Protein AF-A0A815VAK5-F1 (afdb_monomer)

Structure (mmCIF, N/CA/C/O backbone):
data_AF-A0A815VAK5-F1
#
_entry.id   AF-A0A815VAK5-F1
#
loop_
_atom_site.group_PDB
_atom_site.id
_atom_site.type_symbol
_atom_site.label_atom_id
_atom_site.label_alt_id
_atom_site.label_comp_id
_atom_site.label_asym_id
_atom_site.label_entity_id
_atom_site.label_seq_id
_atom_site.pdbx_PDB_ins_code
_atom_site.Cartn_x
_atom_site.Cartn_y
_atom_site.Cartn_z
_atom_site.occupancy
_atom_site.B_iso_or_equiv
_atom_site.auth_seq_id
_atom_site.auth_comp_id
_atom_site.auth_asym_id
_atom_site.auth_atom_id
_atom_site.pdbx_PDB_model_num
ATOM 1 N N . ASN A 1 1 ? 9.629 26.925 -51.381 1.00 38.94 1 ASN A N 1
ATOM 2 C CA . ASN A 1 1 ? 10.774 26.141 -51.886 1.00 38.94 1 ASN A CA 1
ATOM 3 C C . ASN A 1 1 ? 11.832 25.868 -50.809 1.00 38.94 1 ASN A C 1
ATOM 5 O O . ASN A 1 1 ? 12.909 25.417 -51.168 1.00 38.94 1 ASN A O 1
ATOM 9 N N . ASP A 1 2 ? 11.533 25.979 -49.503 1.00 36.88 2 ASP A N 1
ATOM 10 C CA . ASP A 1 2 ? 12.603 26.090 -48.486 1.00 36.88 2 ASP A CA 1
ATOM 11 C C . ASP A 1 2 ? 12.516 25.090 -47.317 1.00 36.88 2 ASP A C 1
ATOM 13 O O . ASP A 1 2 ? 12.752 25.439 -46.169 1.00 36.88 2 ASP A O 1
ATOM 17 N N . LEU A 1 3 ? 12.223 23.814 -47.598 1.00 44.84 3 LEU A N 1
ATOM 18 C CA . LEU A 1 3 ? 12.395 22.713 -46.624 1.00 44.84 3 LEU A CA 1
ATOM 19 C C . LEU A 1 3 ? 13.458 21.682 -47.055 1.00 44.84 3 LEU A C 1
ATOM 21 O O . LEU A 1 3 ? 13.544 20.593 -46.494 1.00 44.84 3 LEU A O 1
ATOM 25 N N . LYS A 1 4 ? 14.294 22.000 -48.054 1.00 47.66 4 LYS A N 1
ATOM 26 C CA . LYS A 1 4 ? 15.263 21.056 -48.649 1.00 47.66 4 LYS A CA 1
ATOM 27 C C . LYS A 1 4 ? 16.687 21.093 -48.072 1.00 47.66 4 LYS A C 1
ATOM 29 O O . LYS A 1 4 ? 17.590 20.545 -48.696 1.00 47.66 4 LYS A O 1
ATOM 34 N N . SER A 1 5 ? 16.930 21.665 -46.894 1.00 42.25 5 SER A N 1
ATOM 35 C CA . SER A 1 5 ? 18.300 21.735 -46.351 1.00 42.25 5 SER A CA 1
ATOM 36 C C . SER A 1 5 ? 18.424 21.439 -44.856 1.00 42.25 5 SER A C 1
ATOM 38 O O . SER A 1 5 ? 19.213 22.062 -44.149 1.00 42.25 5 SER A O 1
ATOM 40 N N . ILE A 1 6 ? 17.731 20.411 -44.361 1.00 49.34 6 ILE A N 1
ATOM 41 C CA . ILE A 1 6 ? 18.149 19.775 -43.103 1.00 49.34 6 ILE A CA 1
ATOM 42 C C . ILE A 1 6 ? 19.295 18.818 -43.449 1.00 49.34 6 ILE A C 1
ATOM 44 O O . ILE A 1 6 ? 19.091 17.785 -44.088 1.00 49.34 6 ILE A O 1
ATOM 48 N N . LYS A 1 7 ? 20.523 19.214 -43.088 1.00 46.94 7 LYS A N 1
ATOM 49 C CA . LYS A 1 7 ? 21.754 18.423 -43.244 1.00 46.94 7 LYS A CA 1
ATOM 50 C C . LYS A 1 7 ? 21.512 16.988 -42.758 1.00 46.94 7 LYS A C 1
ATOM 52 O O . LYS A 1 7 ? 21.122 16.790 -41.610 1.00 46.94 7 LYS A O 1
ATOM 57 N N . GLN A 1 8 ? 21.747 16.005 -43.629 1.00 46.72 8 GLN A N 1
ATOM 58 C CA . GLN A 1 8 ? 21.630 14.585 -43.291 1.00 46.72 8 GLN A CA 1
ATOM 59 C C . GLN A 1 8 ? 22.573 14.270 -42.123 1.00 46.72 8 GLN A C 1
ATOM 61 O O . GLN A 1 8 ? 23.790 14.429 -42.230 1.00 46.72 8 GLN A O 1
ATOM 66 N N . SER A 1 9 ? 21.997 13.904 -40.979 1.00 49.75 9 SER A N 1
ATOM 67 C CA . SER A 1 9 ? 22.748 13.581 -39.772 1.00 49.75 9 SER A CA 1
ATOM 68 C C . SER A 1 9 ? 23.469 12.238 -39.932 1.00 49.75 9 SER A C 1
ATOM 70 O O . SER A 1 9 ? 23.011 11.335 -40.625 1.00 49.75 9 SER A O 1
ATOM 72 N N . LYS A 1 10 ? 24.629 12.114 -39.282 1.00 51.12 10 LYS A N 1
ATOM 73 C CA . LYS A 1 10 ? 25.588 10.996 -39.382 1.00 51.12 10 LYS A CA 1
ATOM 74 C C . LYS A 1 10 ? 25.114 9.691 -38.705 1.00 51.12 10 LYS A C 1
ATOM 76 O O . LYS A 1 10 ? 25.926 8.808 -38.451 1.00 51.12 10 LYS A O 1
ATOM 81 N N . TYR A 1 11 ? 23.828 9.592 -38.373 1.00 55.28 11 TYR A N 1
ATOM 82 C CA . TYR A 1 11 ? 23.230 8.517 -37.580 1.00 55.28 11 TYR A CA 1
ATOM 83 C C . TYR A 1 11 ? 22.229 7.721 -38.426 1.00 55.28 11 TYR A C 1
ATOM 85 O O . TYR A 1 11 ? 21.620 8.295 -39.334 1.00 55.28 11 TYR A O 1
ATOM 93 N N . PRO A 1 12 ? 22.041 6.413 -38.161 1.00 62.94 12 PRO A N 1
ATOM 94 C CA . PRO A 1 12 ? 21.039 5.624 -38.869 1.00 62.94 12 PRO A CA 1
ATOM 95 C C . PRO A 1 12 ? 19.664 6.282 -38.729 1.00 62.94 12 PRO A C 1
ATOM 97 O O . PRO A 1 12 ? 19.324 6.824 -37.676 1.00 62.94 12 PRO A O 1
ATOM 100 N N . LYS A 1 13 ? 18.883 6.252 -39.813 1.00 74.62 13 LYS A N 1
ATOM 101 C CA . LYS A 1 13 ? 17.545 6.845 -39.882 1.00 74.62 13 LYS A CA 1
ATOM 102 C C . LYS A 1 13 ? 16.667 6.229 -38.786 1.00 74.62 13 LYS A C 1
ATOM 104 O O . LYS A 1 13 ? 16.244 5.083 -38.904 1.00 74.62 13 LYS A O 1
ATOM 109 N N . MET A 1 14 ? 16.452 6.973 -37.703 1.00 76.00 14 MET A N 1
ATOM 110 C CA . MET A 1 14 ? 15.670 6.510 -36.562 1.00 76.00 14 MET A CA 1
ATOM 111 C C . MET A 1 14 ? 14.185 6.563 -36.917 1.00 76.00 14 MET A C 1
ATOM 113 O O . MET A 1 14 ? 13.681 7.594 -37.364 1.00 76.00 14 MET A O 1
ATOM 117 N N . ASN A 1 15 ? 13.491 5.443 -36.733 1.00 82.38 15 ASN A N 1
ATOM 118 C CA . ASN A 1 15 ? 12.049 5.372 -36.925 1.00 82.38 15 ASN A CA 1
ATOM 119 C C . ASN A 1 15 ? 11.372 5.742 -35.605 1.00 82.38 15 ASN A C 1
ATOM 121 O O . ASN A 1 15 ? 11.461 5.001 -34.627 1.00 82.38 15 ASN A O 1
ATOM 125 N N . PHE A 1 16 ? 10.713 6.894 -35.574 1.00 86.06 16 PHE A N 1
ATOM 126 C CA . PHE A 1 16 ? 10.002 7.379 -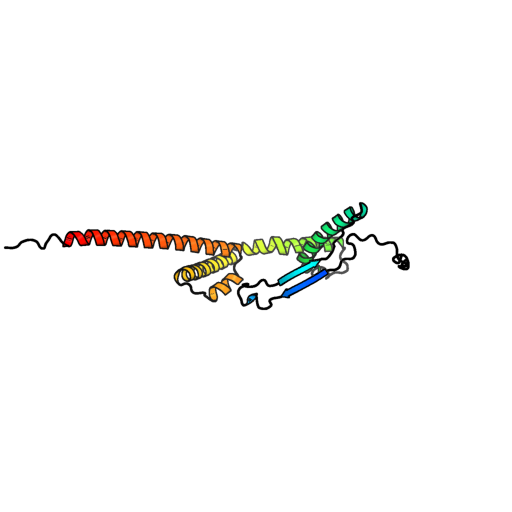34.398 1.00 86.06 16 PHE A CA 1
ATOM 127 C C . PHE A 1 16 ? 8.598 6.774 -34.332 1.00 86.06 16 PHE A C 1
ATOM 129 O O . PHE A 1 16 ? 7.852 6.878 -35.303 1.00 86.06 16 PHE A O 1
ATOM 136 N N . ILE A 1 17 ? 8.241 6.184 -33.185 1.00 89.69 17 ILE A N 1
ATOM 137 C CA . ILE A 1 17 ? 6.859 5.754 -32.904 1.00 89.69 17 ILE A CA 1
ATOM 138 C C . ILE A 1 17 ? 5.969 6.977 -32.666 1.00 89.69 17 ILE A C 1
ATOM 140 O O . ILE A 1 17 ? 4.870 7.064 -33.202 1.00 89.69 17 ILE A O 1
ATOM 144 N N . ILE A 1 18 ? 6.476 7.932 -31.886 1.00 89.56 18 ILE A N 1
ATOM 145 C CA . ILE A 1 18 ? 5.842 9.220 -31.609 1.00 89.56 18 ILE A CA 1
ATOM 146 C C . ILE A 1 18 ? 6.648 10.276 -32.355 1.00 89.56 18 ILE A C 1
ATOM 148 O O . ILE A 1 18 ? 7.852 10.407 -32.126 1.00 89.56 18 ILE A O 1
ATOM 152 N N . GLN A 1 19 ? 6.007 11.008 -33.261 1.00 87.69 19 GLN A N 1
ATOM 153 C CA . GLN A 1 19 ? 6.676 12.108 -33.951 1.00 87.69 19 GLN A CA 1
ATOM 154 C C . GLN A 1 19 ? 6.972 13.263 -32.980 1.00 87.69 19 GLN A C 1
ATOM 156 O O . GLN A 1 19 ? 6.304 13.373 -31.950 1.00 87.69 19 GLN A O 1
ATOM 161 N N . PRO A 1 20 ? 7.964 14.125 -33.275 1.00 87.75 20 PRO A N 1
ATOM 162 C CA . PRO A 1 20 ? 8.208 15.316 -32.471 1.00 87.75 20 PRO A CA 1
ATOM 163 C C . PRO A 1 20 ? 6.912 16.106 -32.283 1.00 87.75 20 PRO A C 1
ATOM 165 O O . PRO A 1 20 ? 6.246 16.432 -33.263 1.00 87.75 20 PRO A O 1
ATOM 168 N N . LEU A 1 21 ? 6.564 16.379 -31.028 1.00 90.12 21 LEU A N 1
ATOM 169 C CA . LEU A 1 21 ? 5.332 17.060 -30.655 1.00 90.12 21 LEU A CA 1
ATOM 170 C C . LEU A 1 21 ? 5.634 18.220 -29.715 1.00 90.12 21 LEU A C 1
ATOM 172 O O . LEU A 1 21 ? 6.607 18.183 -28.955 1.00 90.12 21 LEU A O 1
ATOM 176 N N . ASN A 1 22 ? 4.763 19.220 -29.753 1.00 92.19 22 ASN A N 1
ATOM 177 C CA . ASN A 1 22 ? 4.756 20.322 -28.806 1.00 92.19 22 ASN A CA 1
ATOM 178 C C . ASN A 1 22 ? 3.692 20.055 -27.741 1.00 92.19 22 ASN A C 1
ATOM 180 O O . ASN A 1 22 ? 2.586 19.595 -28.035 1.00 92.19 22 ASN A O 1
ATOM 184 N N . CYS A 1 23 ? 4.044 20.335 -26.491 1.00 94.31 23 CYS A N 1
ATOM 185 C CA . CYS A 1 23 ? 3.181 20.103 -25.345 1.00 94.31 23 CYS A CA 1
ATOM 186 C C . CYS A 1 23 ? 3.377 21.214 -24.316 1.00 94.31 23 CYS A C 1
ATOM 188 O O . CYS A 1 23 ? 4.511 21.552 -23.966 1.00 94.31 23 CYS A O 1
ATOM 190 N N . GLN A 1 24 ? 2.276 21.724 -23.772 1.00 95.19 24 GLN A N 1
ATOM 191 C CA . GLN A 1 24 ? 2.263 22.614 -22.619 1.00 95.19 24 GLN A CA 1
ATOM 192 C C . GLN A 1 24 ? 1.620 21.896 -21.431 1.00 95.19 24 GLN A C 1
ATOM 194 O O . GLN A 1 24 ? 0.478 21.468 -21.499 1.00 95.19 24 GLN A O 1
ATOM 199 N N . ALA A 1 25 ? 2.335 21.784 -20.313 1.00 95.56 25 ALA A N 1
ATOM 200 C CA . ALA A 1 25 ? 1.804 21.178 -19.094 1.00 95.56 25 ALA A CA 1
ATOM 201 C C . ALA A 1 25 ? 1.690 22.221 -17.975 1.00 95.56 25 ALA A C 1
ATOM 203 O O . ALA A 1 25 ? 2.656 22.912 -17.649 1.00 95.56 25 ALA A O 1
ATOM 204 N N . LYS A 1 26 ? 0.509 22.322 -17.363 1.00 96.19 26 LYS A N 1
ATOM 205 C CA . LYS A 1 26 ? 0.230 23.108 -16.157 1.00 96.19 26 LYS A CA 1
ATOM 206 C C . LYS A 1 26 ? 0.008 22.143 -15.004 1.00 96.19 26 LYS A C 1
ATOM 208 O O . LYS A 1 26 ? -0.891 21.311 -15.051 1.00 96.19 26 LYS A O 1
ATOM 213 N N . LEU A 1 27 ? 0.818 22.263 -13.962 1.00 94.81 27 LEU A N 1
ATOM 214 C CA . LEU A 1 27 ? 0.805 21.358 -12.820 1.00 94.81 27 LEU A CA 1
ATOM 215 C C . LEU A 1 27 ? 0.569 22.159 -11.536 1.00 94.81 27 LEU A C 1
ATOM 217 O O . LEU A 1 27 ? 1.325 23.075 -11.216 1.00 94.81 27 LEU A O 1
ATOM 221 N N . LYS A 1 28 ? -0.494 21.812 -10.806 1.00 93.06 28 LYS A N 1
ATOM 222 C CA . LYS A 1 28 ? -0.827 22.334 -9.476 1.00 93.06 28 LYS A CA 1
ATOM 223 C C . LYS A 1 28 ? -0.603 21.216 -8.460 1.00 93.06 28 LYS A C 1
ATOM 225 O O . LYS A 1 28 ? -1.267 20.185 -8.520 1.00 93.06 28 LYS A O 1
ATOM 230 N N . ILE A 1 29 ? 0.320 21.430 -7.524 1.00 93.25 29 ILE A N 1
ATOM 231 C CA . ILE A 1 29 ? 0.523 20.551 -6.364 1.00 93.25 29 ILE A CA 1
ATOM 232 C C . ILE A 1 29 ? -0.008 21.266 -5.127 1.00 93.25 29 ILE A C 1
ATOM 234 O O . ILE A 1 29 ? 0.499 22.327 -4.758 1.00 93.25 29 ILE A O 1
ATOM 238 N N . ALA A 1 30 ? -0.995 20.668 -4.468 1.00 89.88 30 ALA A N 1
ATOM 239 C CA . ALA A 1 30 ? -1.508 21.130 -3.186 1.00 89.88 30 ALA A CA 1
ATOM 240 C C . ALA A 1 30 ? -0.763 20.411 -2.051 1.00 89.88 30 ALA A C 1
ATOM 242 O O . ALA A 1 30 ? -1.044 19.258 -1.729 1.00 89.88 30 ALA A O 1
ATOM 243 N N . LYS A 1 31 ? 0.209 21.093 -1.432 1.00 84.31 31 LYS A N 1
ATOM 244 C CA . LYS A 1 31 ? 0.994 20.528 -0.315 1.00 84.31 31 LYS A CA 1
ATOM 245 C C . LYS A 1 31 ? 0.187 20.403 0.984 1.00 84.31 31 LYS A C 1
ATOM 247 O O . LYS A 1 31 ? 0.497 19.552 1.805 1.00 84.31 31 LYS A O 1
ATOM 252 N N . THR A 1 32 ? -0.856 21.214 1.145 1.00 81.81 32 THR A N 1
ATOM 253 C CA . THR A 1 32 ? -1.737 21.262 2.326 1.00 81.81 32 THR A CA 1
ATOM 254 C C . THR A 1 32 ? -2.933 20.313 2.237 1.00 81.81 32 THR A C 1
ATOM 256 O O . THR A 1 32 ? -3.749 20.273 3.152 1.00 81.81 32 THR A O 1
ATOM 259 N N . ALA A 1 33 ? -3.059 19.528 1.160 1.00 74.81 33 ALA A N 1
ATOM 260 C CA . ALA A 1 33 ? -4.221 18.666 0.939 1.00 74.81 33 ALA A CA 1
ATOM 261 C C . ALA A 1 33 ? -4.447 17.652 2.077 1.00 74.81 33 ALA A C 1
ATOM 263 O O . ALA A 1 33 ? -5.588 17.341 2.397 1.00 74.81 33 ALA A O 1
ATOM 264 N N . GLN A 1 34 ? -3.377 17.180 2.729 1.00 68.69 34 GLN A N 1
ATOM 265 C CA . GLN A 1 34 ? -3.473 16.271 3.879 1.00 68.69 34 GLN A CA 1
ATOM 266 C C . GLN A 1 34 ? -4.031 16.940 5.144 1.00 68.69 34 GLN A C 1
ATOM 268 O O . GLN A 1 34 ? -4.641 16.264 5.963 1.00 68.69 34 GLN A O 1
ATOM 273 N N . GLU A 1 35 ? -3.824 18.246 5.313 1.00 74.81 35 GLU A N 1
ATOM 274 C CA . GLU A 1 35 ? -4.309 19.010 6.472 1.00 74.81 35 GLU A CA 1
ATOM 275 C C . GLU A 1 35 ? -5.765 19.463 6.295 1.00 74.81 35 GLU A C 1
ATOM 277 O O . GLU A 1 35 ? -6.449 19.755 7.270 1.00 74.81 35 GLU A O 1
ATOM 282 N N . GLN A 1 36 ? -6.242 19.513 5.049 1.00 76.56 36 GLN A N 1
ATOM 283 C CA . GLN A 1 36 ? -7.590 19.943 4.671 1.00 76.56 36 GLN A CA 1
ATOM 284 C C . GLN A 1 36 ? -8.498 18.765 4.283 1.00 76.56 36 GLN A C 1
ATOM 286 O O . GLN A 1 36 ? -9.398 18.929 3.454 1.00 76.56 36 GLN A O 1
ATOM 291 N N . ASP A 1 37 ? -8.228 17.570 4.819 1.00 75.25 37 ASP A N 1
ATOM 292 C CA . ASP A 1 37 ? -8.991 16.337 4.567 1.00 75.25 37 ASP A CA 1
ATOM 293 C C . ASP A 1 37 ? -9.240 16.054 3.070 1.00 75.25 37 ASP A C 1
ATOM 295 O O . ASP A 1 37 ? -10.296 15.566 2.672 1.00 75.25 37 ASP A O 1
ATOM 299 N N . PHE A 1 38 ? -8.259 16.370 2.218 1.00 79.69 38 PHE A N 1
ATOM 300 C CA . PHE A 1 38 ? -8.315 16.188 0.763 1.00 79.69 38 PHE A CA 1
ATOM 301 C C . PHE A 1 38 ? -9.475 16.916 0.064 1.00 79.69 38 PHE A C 1
ATOM 303 O O . PHE A 1 38 ? -9.943 16.472 -0.985 1.00 79.69 38 PHE A O 1
ATOM 310 N N . THR A 1 39 ? -9.910 18.063 0.599 1.00 83.38 39 THR A N 1
ATOM 311 C CA . THR A 1 39 ? -10.915 18.921 -0.062 1.00 83.38 39 THR A CA 1
ATOM 312 C C . THR A 1 39 ? -10.464 19.344 -1.470 1.00 83.38 39 THR A C 1
ATOM 314 O O . THR A 1 39 ? -11.276 19.425 -2.390 1.00 83.38 39 THR A O 1
ATOM 317 N N . GLU A 1 40 ? -9.157 19.559 -1.662 1.00 83.38 40 GLU A N 1
ATOM 318 C CA . GLU A 1 40 ? -8.531 19.732 -2.976 1.00 83.38 40 GLU A CA 1
ATOM 319 C C . GLU A 1 40 ? -7.674 18.510 -3.345 1.00 83.38 40 GLU A C 1
ATOM 321 O O . GLU A 1 40 ? -7.019 17.903 -2.493 1.00 83.38 40 GLU A O 1
ATOM 326 N N . ALA A 1 41 ? -7.624 18.171 -4.638 1.00 86.12 41 ALA A N 1
ATOM 327 C CA . ALA A 1 41 ? -6.749 17.114 -5.137 1.00 86.12 41 ALA A CA 1
ATOM 328 C C . ALA A 1 41 ? -5.262 17.462 -4.930 1.00 86.12 41 ALA A C 1
ATOM 330 O O . ALA A 1 41 ? -4.817 18.576 -5.208 1.00 86.12 41 ALA A O 1
ATOM 331 N N . VAL A 1 42 ? -4.481 16.469 -4.489 1.00 88.81 42 VAL A N 1
ATOM 332 C CA . VAL A 1 42 ? -3.038 16.597 -4.199 1.00 88.81 42 VAL A CA 1
ATOM 333 C C . VAL A 1 42 ? -2.246 17.059 -5.422 1.00 88.81 42 VAL A C 1
ATOM 335 O O . VAL A 1 42 ? -1.329 17.874 -5.310 1.00 88.81 42 VAL A O 1
ATOM 338 N N . LEU A 1 43 ? -2.602 16.535 -6.592 1.00 92.56 43 LEU A N 1
ATOM 339 C CA . LEU A 1 43 ? -1.946 16.819 -7.856 1.00 92.56 43 LEU A CA 1
ATOM 340 C C . LEU A 1 43 ? -3.014 16.977 -8.934 1.00 92.56 43 LEU A C 1
ATOM 342 O O . LEU A 1 43 ? -3.805 16.068 -9.173 1.00 92.56 43 LEU A O 1
ATOM 346 N N . ILE A 1 44 ? -3.028 18.143 -9.571 1.00 92.62 44 ILE A N 1
ATOM 347 C CA . ILE A 1 44 ? -3.875 18.445 -10.722 1.00 92.62 44 ILE A CA 1
ATOM 348 C C . ILE A 1 44 ? -2.945 18.829 -11.861 1.00 92.62 44 ILE A C 1
ATOM 350 O O . ILE A 1 44 ? -2.158 19.769 -11.742 1.00 92.62 44 ILE A O 1
ATOM 354 N N . THR A 1 45 ? -3.025 18.099 -12.964 1.00 94.56 45 THR A N 1
ATOM 355 C CA . THR A 1 45 ? -2.202 18.335 -14.151 1.00 94.56 45 THR A CA 1
ATOM 356 C C . THR A 1 45 ? -3.090 18.505 -15.365 1.00 94.56 45 THR A C 1
ATOM 358 O O . THR A 1 45 ? -3.838 17.593 -15.705 1.00 94.56 45 THR A O 1
ATOM 361 N N . ASN A 1 46 ? -2.955 19.645 -16.033 1.00 95.25 46 ASN A N 1
ATOM 362 C CA . ASN A 1 46 ? -3.558 19.909 -17.330 1.00 95.25 46 ASN A CA 1
ATOM 363 C C . ASN A 1 46 ? -2.441 19.865 -18.362 1.00 95.25 46 ASN A C 1
ATOM 365 O O . ASN A 1 46 ? -1.455 20.588 -18.229 1.00 95.25 46 ASN A O 1
ATOM 369 N N . ILE A 1 47 ? -2.570 18.986 -19.344 1.00 95.06 47 ILE A N 1
ATOM 370 C CA . ILE A 1 47 ? -1.557 18.782 -20.370 1.00 95.06 47 ILE A CA 1
ATOM 371 C C . ILE A 1 47 ? -2.226 19.059 -21.712 1.00 95.06 47 ILE A C 1
ATOM 373 O O . ILE A 1 47 ? -3.116 18.319 -22.122 1.00 95.06 47 ILE A O 1
ATOM 377 N N . ASP A 1 48 ? -1.800 20.141 -22.351 1.00 95.19 48 ASP A N 1
ATOM 378 C CA . ASP A 1 48 ? -2.303 20.630 -23.625 1.00 95.19 48 ASP A CA 1
ATOM 379 C C . ASP A 1 48 ? -1.307 20.205 -24.716 1.00 95.19 48 ASP A C 1
ATOM 381 O O . ASP A 1 48 ? -0.167 20.680 -24.766 1.00 95.19 48 ASP A O 1
ATOM 385 N N . PHE A 1 49 ? -1.723 19.270 -25.566 1.00 91.81 49 PHE A N 1
ATOM 386 C CA . PHE A 1 49 ? -0.962 18.827 -26.733 1.00 91.81 49 PHE A CA 1
ATOM 387 C C . PHE A 1 49 ? -1.456 19.564 -27.981 1.00 91.81 49 PHE A C 1
ATOM 389 O O . PHE A 1 49 ? -2.655 19.802 -28.104 1.00 91.81 49 PHE A O 1
ATOM 396 N N . GLU A 1 50 ? -0.547 19.909 -28.896 1.00 88.56 50 GLU A N 1
ATOM 397 C CA . GLU A 1 50 ? -0.926 20.408 -30.228 1.00 88.56 50 GLU A CA 1
ATOM 398 C C . GLU A 1 50 ? -1.391 19.233 -31.106 1.00 88.56 50 GLU A C 1
ATOM 400 O O . GLU A 1 50 ? -2.533 18.793 -31.002 1.00 88.56 50 GLU A O 1
ATOM 405 N N . ASP A 1 51 ? -0.484 18.664 -31.904 1.00 89.81 51 ASP A N 1
ATOM 406 C CA . ASP A 1 51 ? -0.753 17.490 -32.728 1.00 89.81 51 ASP A CA 1
ATOM 407 C C . ASP A 1 51 ? 0.049 16.279 -32.235 1.00 89.81 51 ASP A C 1
ATOM 409 O O . ASP A 1 51 ? 1.263 16.353 -32.019 1.00 89.81 51 ASP A O 1
ATOM 413 N N . ILE A 1 52 ? -0.623 15.132 -32.109 1.00 90.75 52 ILE A N 1
ATOM 414 C CA . ILE A 1 52 ? 0.001 13.855 -31.748 1.00 90.75 52 ILE A CA 1
ATOM 415 C C . ILE A 1 52 ? -0.099 12.906 -32.940 1.00 90.75 52 ILE A C 1
ATOM 417 O O . ILE A 1 52 ? -1.180 12.421 -33.275 1.00 90.75 52 ILE A O 1
ATOM 421 N N . TYR A 1 53 ? 1.045 12.588 -33.544 1.00 90.38 53 TYR A N 1
ATOM 422 C CA . TYR A 1 53 ? 1.135 11.606 -34.622 1.00 90.38 53 TYR A CA 1
ATOM 423 C C . TYR A 1 53 ? 1.849 10.342 -34.145 1.00 90.38 53 TYR A C 1
ATOM 425 O O . TYR A 1 53 ? 3.002 10.387 -33.703 1.00 90.38 53 TYR A O 1
ATOM 433 N N . LEU A 1 54 ? 1.164 9.205 -34.286 1.00 90.38 54 LEU A N 1
ATOM 434 C CA . LEU A 1 54 ? 1.704 7.878 -34.010 1.00 90.38 54 LEU A CA 1
ATOM 435 C C . LEU A 1 54 ? 1.968 7.144 -35.321 1.00 90.38 54 LEU A C 1
ATOM 437 O O . LEU A 1 54 ? 1.072 7.001 -36.151 1.00 90.38 54 LEU A O 1
ATOM 441 N N . ASN A 1 55 ? 3.192 6.657 -35.499 1.00 89.56 55 ASN A N 1
ATOM 442 C CA . ASN A 1 55 ? 3.561 5.833 -36.640 1.00 89.56 55 ASN A CA 1
ATOM 443 C C . ASN A 1 55 ? 4.215 4.542 -36.153 1.00 89.56 55 ASN A C 1
ATOM 445 O O . ASN A 1 55 ? 5.376 4.532 -35.753 1.00 89.56 55 ASN A O 1
ATOM 449 N N . ILE A 1 56 ? 3.448 3.455 -36.174 1.00 90.06 56 ILE A N 1
ATOM 450 C CA . ILE A 1 56 ? 3.897 2.149 -35.697 1.00 90.06 56 ILE A CA 1
ATOM 451 C C . ILE A 1 56 ? 4.133 1.249 -36.905 1.00 90.06 56 ILE A C 1
ATOM 453 O O . ILE A 1 56 ? 3.204 0.884 -37.623 1.00 90.06 56 ILE A O 1
ATOM 457 N N . ASN A 1 57 ? 5.389 0.862 -37.113 1.00 90.94 57 ASN A N 1
ATOM 458 C CA . ASN A 1 57 ? 5.749 -0.166 -38.083 1.00 90.94 57 ASN A CA 1
ATOM 459 C C . ASN A 1 57 ? 5.525 -1.574 -37.496 1.00 90.94 57 ASN A C 1
ATOM 461 O O . ASN A 1 57 ? 5.543 -1.767 -36.283 1.00 90.94 57 ASN A O 1
ATOM 465 N N . ARG A 1 58 ? 5.398 -2.595 -38.350 1.00 90.06 58 ARG A N 1
ATOM 466 C CA . ARG A 1 58 ? 5.170 -3.993 -37.949 1.00 90.06 58 ARG A CA 1
ATOM 467 C C . ARG A 1 58 ? 6.207 -4.518 -36.950 1.00 90.06 58 ARG A C 1
ATOM 469 O O . ARG A 1 58 ? 5.834 -5.209 -36.012 1.00 90.06 58 ARG A O 1
ATOM 476 N N . ASN A 1 59 ? 7.485 -4.181 -37.129 1.00 87.62 59 ASN A N 1
ATOM 477 C CA . ASN A 1 59 ? 8.537 -4.609 -36.198 1.00 87.62 59 ASN A CA 1
ATOM 478 C C . ASN A 1 59 ? 8.422 -3.874 -34.851 1.00 87.62 59 ASN A C 1
ATOM 480 O O . ASN A 1 59 ? 8.488 -4.503 -33.805 1.00 87.62 59 ASN A O 1
ATOM 484 N N . GLN A 1 60 ? 8.127 -2.570 -34.886 1.00 90.12 60 GLN A N 1
ATOM 485 C CA . GLN A 1 60 ? 7.931 -1.753 -33.682 1.00 90.12 60 GLN A CA 1
ATOM 486 C C . GLN A 1 60 ? 6.693 -2.168 -32.885 1.00 90.12 60 GLN A C 1
ATOM 488 O O . GLN A 1 60 ? 6.638 -1.940 -31.684 1.00 90.12 60 GLN A O 1
ATOM 493 N N . TYR A 1 61 ? 5.693 -2.770 -33.532 1.00 92.81 61 TYR A N 1
ATOM 494 C CA . TYR A 1 61 ? 4.547 -3.337 -32.830 1.00 92.81 61 TYR A CA 1
ATOM 495 C C . TYR A 1 61 ? 4.961 -4.488 -31.904 1.00 92.81 61 TYR A C 1
ATOM 497 O O . TYR A 1 61 ? 4.478 -4.553 -30.779 1.00 92.81 61 TYR A O 1
ATOM 505 N N . SER A 1 62 ? 5.882 -5.355 -32.344 1.00 93.06 62 SER A N 1
ATOM 506 C CA . SER A 1 62 ? 6.450 -6.397 -31.477 1.00 93.06 62 SER A CA 1
ATOM 507 C C . SER A 1 62 ? 7.219 -5.770 -30.317 1.00 93.06 62 SER A C 1
ATOM 509 O O . SER A 1 62 ? 6.977 -6.121 -29.169 1.00 93.06 62 SER A O 1
ATOM 511 N N . ASP A 1 63 ? 8.062 -4.777 -30.609 1.00 91.56 63 ASP A N 1
ATOM 512 C CA . ASP A 1 63 ? 8.838 -4.078 -29.581 1.00 91.56 63 ASP A CA 1
ATOM 513 C C . ASP A 1 63 ? 7.926 -3.381 -28.550 1.00 91.56 63 ASP A C 1
ATOM 515 O O . ASP A 1 63 ? 8.242 -3.327 -27.364 1.00 91.56 63 ASP A O 1
ATOM 519 N N . LEU A 1 64 ? 6.768 -2.857 -28.972 1.00 92.00 64 LEU A N 1
ATOM 520 C CA . LEU A 1 64 ? 5.777 -2.274 -28.063 1.00 92.00 64 LEU A CA 1
ATOM 521 C C . LEU A 1 64 ? 5.181 -3.314 -27.111 1.00 92.00 64 LEU A C 1
ATOM 523 O O . LEU A 1 64 ? 4.946 -2.987 -25.950 1.00 92.00 64 LEU A O 1
ATOM 527 N N . LEU A 1 65 ? 4.953 -4.549 -27.567 1.00 93.69 65 LEU A N 1
ATOM 528 C CA . LEU A 1 65 ? 4.512 -5.634 -26.686 1.00 93.69 65 LEU A CA 1
ATOM 529 C C . LEU A 1 65 ? 5.589 -5.968 -25.647 1.00 93.69 65 LEU A C 1
ATOM 531 O O . LEU A 1 65 ? 5.265 -6.094 -24.467 1.00 93.69 65 LEU A O 1
ATOM 535 N N . ASP A 1 66 ? 6.860 -6.003 -26.051 1.00 94.94 66 ASP A N 1
ATOM 536 C CA . ASP A 1 66 ? 7.978 -6.225 -25.128 1.00 94.94 66 ASP A CA 1
ATOM 537 C C . ASP A 1 66 ? 8.096 -5.088 -24.098 1.00 94.94 66 ASP A C 1
ATOM 539 O O . ASP A 1 66 ? 8.375 -5.324 -22.923 1.00 94.94 66 ASP A O 1
ATOM 543 N N . VAL A 1 67 ? 7.842 -3.839 -24.506 1.00 94.88 67 VAL A N 1
ATOM 544 C CA . VAL A 1 67 ? 7.800 -2.687 -23.589 1.00 94.88 67 VAL A CA 1
ATOM 545 C C . VAL A 1 67 ? 6.651 -2.813 -22.585 1.00 94.88 67 VAL A C 1
ATOM 547 O O . VAL A 1 67 ? 6.832 -2.466 -21.416 1.00 94.88 67 VAL A O 1
ATOM 550 N N . LEU A 1 68 ? 5.489 -3.324 -23.001 1.00 95.44 68 LEU A N 1
ATOM 551 C CA . LEU A 1 68 ? 4.365 -3.573 -22.095 1.00 95.44 68 LEU A CA 1
ATOM 552 C C . LEU A 1 68 ? 4.698 -4.671 -21.075 1.00 95.44 68 LEU A C 1
ATOM 554 O O . LEU A 1 68 ? 4.477 -4.477 -19.880 1.00 95.44 68 LEU A O 1
ATOM 558 N N . GLU A 1 69 ? 5.312 -5.775 -21.507 1.00 96.00 69 GLU A N 1
ATOM 559 C CA . GLU A 1 69 ? 5.795 -6.813 -20.586 1.00 96.00 69 GLU A CA 1
ATOM 560 C C . GLU A 1 69 ? 6.873 -6.261 -19.641 1.00 96.00 69 GLU A C 1
ATOM 562 O O . GLU A 1 69 ? 6.877 -6.525 -18.434 1.00 96.00 69 GLU A O 1
ATOM 567 N N . PHE A 1 70 ? 7.770 -5.425 -20.163 1.00 96.88 70 PHE A N 1
ATOM 568 C CA . PHE A 1 70 ? 8.792 -4.768 -19.363 1.00 96.88 70 PHE A CA 1
ATOM 569 C C . PHE A 1 70 ? 8.192 -3.828 -18.312 1.00 96.88 70 PHE A C 1
ATOM 571 O O . PHE A 1 70 ? 8.711 -3.759 -17.197 1.00 96.88 70 PHE A O 1
ATOM 578 N N . GLN A 1 71 ? 7.096 -3.132 -18.616 1.00 96.62 71 GLN A N 1
ATOM 579 C CA . GLN A 1 71 ? 6.382 -2.313 -17.639 1.00 96.62 71 GLN A CA 1
ATOM 580 C C . GLN A 1 71 ? 5.833 -3.167 -16.490 1.00 96.62 71 GLN A C 1
ATOM 582 O O . GLN A 1 71 ? 6.006 -2.803 -15.323 1.00 96.62 71 GLN A O 1
ATOM 587 N N . ASP A 1 72 ? 5.235 -4.319 -16.788 1.00 95.12 72 ASP A N 1
ATOM 588 C CA . ASP A 1 72 ? 4.782 -5.255 -15.756 1.00 95.12 72 ASP A CA 1
ATOM 589 C C . ASP A 1 72 ? 5.953 -5.781 -14.924 1.00 95.12 72 ASP A C 1
ATOM 591 O O . ASP A 1 72 ? 5.895 -5.798 -13.689 1.00 95.12 72 ASP A O 1
ATOM 595 N N . TYR A 1 73 ? 7.070 -6.108 -15.575 1.00 93.00 73 TYR A N 1
ATOM 596 C CA . TYR A 1 73 ? 8.304 -6.466 -14.888 1.00 93.00 73 TYR A CA 1
ATOM 597 C C . TYR A 1 73 ? 8.817 -5.339 -13.982 1.00 93.00 73 TYR A C 1
ATOM 599 O O . TYR A 1 73 ? 9.208 -5.610 -12.847 1.00 93.00 73 TYR A O 1
ATOM 607 N N . LEU A 1 74 ? 8.800 -4.078 -14.423 1.00 94.19 74 LEU A N 1
ATOM 608 C CA . LEU A 1 74 ? 9.207 -2.933 -13.605 1.00 94.19 74 LEU A CA 1
ATOM 609 C C . LEU A 1 74 ? 8.282 -2.732 -12.406 1.00 94.19 74 LEU A C 1
ATOM 611 O O . LEU A 1 74 ? 8.771 -2.484 -11.303 1.00 94.19 74 LEU A O 1
ATOM 615 N N . ASN A 1 75 ? 6.973 -2.893 -12.595 1.00 92.62 75 ASN A N 1
ATOM 616 C CA . ASN A 1 75 ? 5.992 -2.819 -11.518 1.00 92.62 75 ASN A CA 1
ATOM 617 C C . ASN A 1 75 ? 6.240 -3.904 -10.465 1.00 92.62 75 ASN A C 1
ATOM 619 O O . ASN A 1 75 ? 6.235 -3.620 -9.265 1.00 92.62 75 ASN A O 1
ATOM 623 N N . MET A 1 76 ? 6.512 -5.138 -10.895 1.00 89.56 76 MET A N 1
ATOM 624 C CA . MET A 1 76 ? 6.869 -6.228 -9.984 1.00 89.56 76 MET A CA 1
ATOM 625 C C . MET A 1 76 ? 8.218 -5.970 -9.316 1.00 89.56 76 MET A C 1
ATOM 627 O O . MET A 1 76 ? 8.337 -6.050 -8.095 1.00 89.56 76 MET A O 1
ATOM 631 N N . LYS A 1 77 ? 9.236 -5.582 -10.087 1.00 89.81 77 LYS A N 1
ATOM 632 C CA . LYS A 1 77 ? 10.564 -5.259 -9.566 1.00 89.81 77 LYS A CA 1
ATOM 633 C C . LYS A 1 77 ? 10.481 -4.167 -8.509 1.00 89.81 77 LYS A C 1
ATOM 635 O O . LYS A 1 77 ? 11.100 -4.321 -7.467 1.00 89.81 77 LYS A O 1
ATOM 640 N N . SER A 1 78 ? 9.704 -3.108 -8.733 1.00 91.31 78 SER A N 1
ATOM 641 C CA . SER A 1 78 ? 9.548 -2.018 -7.769 1.00 91.31 78 SER A CA 1
ATOM 642 C C . SER A 1 78 ? 8.996 -2.494 -6.423 1.00 91.31 78 SER A C 1
ATOM 644 O O . SER A 1 78 ? 9.406 -1.954 -5.400 1.00 91.31 78 SER A O 1
ATOM 646 N N . LYS A 1 79 ? 8.106 -3.493 -6.409 1.00 89.25 79 LYS A N 1
ATOM 647 C CA . LYS A 1 79 ? 7.581 -4.095 -5.171 1.00 89.25 79 LYS A CA 1
ATOM 648 C C . LYS A 1 79 ? 8.644 -4.942 -4.469 1.00 89.25 79 LYS A C 1
ATOM 650 O O . LYS A 1 79 ? 8.925 -4.753 -3.290 1.00 89.25 79 LYS A O 1
ATOM 655 N N . TYR A 1 80 ? 9.309 -5.816 -5.223 1.00 89.81 80 TYR A N 1
ATOM 656 C CA . TYR A 1 80 ? 10.190 -6.834 -4.650 1.00 89.81 80 TYR A CA 1
ATOM 657 C C . TYR A 1 80 ? 11.658 -6.405 -4.487 1.00 89.81 80 TYR A C 1
ATOM 659 O O . TYR A 1 80 ? 12.438 -7.148 -3.891 1.00 89.81 80 TYR A O 1
ATOM 667 N N . ILE A 1 81 ? 12.071 -5.227 -4.977 1.00 87.38 81 ILE A N 1
ATOM 668 C CA . ILE A 1 81 ? 13.484 -4.791 -4.985 1.00 87.38 81 ILE A CA 1
ATOM 669 C C . ILE A 1 81 ? 14.114 -4.768 -3.589 1.00 87.38 81 ILE A C 1
ATOM 671 O O . ILE A 1 81 ? 15.304 -5.048 -3.451 1.00 87.38 81 ILE A O 1
ATOM 675 N N . GLN A 1 82 ? 13.312 -4.521 -2.550 1.00 86.31 82 GLN A N 1
ATOM 676 C CA . GLN A 1 82 ? 13.747 -4.540 -1.152 1.00 86.31 82 GLN A CA 1
ATOM 677 C C . GLN A 1 82 ? 14.350 -5.886 -0.720 1.00 86.31 82 GLN A C 1
ATOM 679 O O . GLN A 1 82 ? 15.233 -5.920 0.130 1.00 86.31 82 GLN A O 1
ATOM 684 N N . TYR A 1 83 ? 13.929 -6.998 -1.331 1.00 86.25 83 TYR A N 1
ATOM 685 C CA . TYR A 1 83 ? 14.444 -8.331 -1.007 1.00 86.25 83 TYR A CA 1
ATOM 686 C C . TYR A 1 83 ? 15.707 -8.694 -1.789 1.00 86.25 83 TYR A C 1
ATOM 688 O O . TYR A 1 83 ? 16.366 -9.682 -1.470 1.00 86.25 83 TYR A O 1
ATOM 696 N N . TYR A 1 84 ? 16.062 -7.907 -2.808 1.00 80.50 84 TYR A N 1
ATOM 697 C CA . TYR A 1 84 ? 17.237 -8.162 -3.636 1.00 80.50 84 TYR A CA 1
ATOM 698 C C . TYR A 1 84 ? 18.541 -7.835 -2.895 1.00 80.50 84 TYR A C 1
ATOM 700 O O . TYR A 1 84 ? 19.536 -8.540 -3.050 1.00 80.50 84 TYR A O 1
ATOM 708 N N . THR A 1 85 ? 18.540 -6.796 -2.056 1.00 67.81 85 THR A N 1
ATOM 709 C CA . THR A 1 85 ? 19.717 -6.364 -1.282 1.00 67.81 85 THR A CA 1
ATOM 710 C C . THR A 1 85 ? 20.116 -7.371 -0.204 1.00 67.81 85 THR A C 1
ATOM 712 O O . THR A 1 85 ? 21.304 -7.575 0.013 1.00 67.81 85 THR A O 1
ATOM 715 N N . ILE A 1 86 ? 19.137 -8.069 0.381 1.00 64.44 86 ILE A N 1
ATOM 716 C CA . ILE A 1 86 ? 19.295 -9.078 1.449 1.00 64.44 86 ILE A CA 1
ATOM 717 C C . ILE A 1 86 ? 20.074 -10.323 0.971 1.00 64.44 86 ILE A C 1
ATOM 719 O O . ILE A 1 86 ? 20.475 -11.166 1.762 1.00 64.44 86 ILE A O 1
ATOM 723 N N . LEU A 1 87 ? 20.283 -10.476 -0.340 1.00 64.25 87 LEU A N 1
ATOM 724 C CA . LEU A 1 87 ? 20.865 -11.681 -0.941 1.00 64.25 87 LEU A CA 1
ATOM 725 C C . LEU A 1 87 ? 22.256 -11.471 -1.542 1.00 64.25 87 LEU A C 1
ATOM 727 O O . LEU A 1 87 ? 22.820 -12.401 -2.122 1.00 64.25 87 LEU A O 1
ATOM 731 N N . ASN A 1 88 ? 22.821 -10.270 -1.410 1.00 63.44 88 ASN A N 1
ATOM 732 C CA . ASN A 1 88 ? 24.163 -9.959 -1.906 1.00 63.44 88 ASN A CA 1
ATOM 733 C C . ASN A 1 88 ? 25.284 -10.284 -0.904 1.00 63.44 88 ASN A C 1
ATOM 735 O O . ASN A 1 88 ? 26.441 -9.975 -1.177 1.00 63.44 88 ASN A O 1
ATOM 739 N N . ASP A 1 89 ? 24.972 -10.967 0.198 1.00 68.06 89 ASP A N 1
ATOM 740 C CA . ASP A 1 89 ? 25.931 -11.266 1.269 1.00 68.06 89 ASP A CA 1
ATOM 741 C C . ASP A 1 89 ? 27.026 -12.264 0.856 1.00 68.06 89 ASP A C 1
ATOM 743 O O . ASP A 1 89 ? 28.094 -12.296 1.465 1.00 68.06 89 ASP A O 1
ATOM 747 N N . ASN A 1 90 ? 26.800 -13.076 -0.188 1.00 72.06 90 ASN A N 1
ATOM 748 C CA . ASN A 1 90 ? 27.784 -14.054 -0.652 1.00 72.06 90 ASN A CA 1
ATOM 749 C C . ASN A 1 90 ? 28.071 -13.943 -2.166 1.00 72.06 90 ASN A C 1
ATOM 751 O O . ASN A 1 90 ? 27.257 -14.384 -2.993 1.00 72.06 90 ASN A O 1
ATOM 755 N N . PRO A 1 91 ? 29.244 -13.409 -2.565 1.00 72.62 91 PRO A N 1
ATOM 756 C CA . PRO A 1 91 ? 29.622 -13.274 -3.971 1.00 72.62 91 PRO A CA 1
ATOM 757 C C . PRO A 1 91 ? 29.915 -14.619 -4.654 1.00 72.62 91 PRO A C 1
ATOM 759 O O . PRO A 1 91 ? 29.852 -14.689 -5.878 1.00 72.62 91 PRO A O 1
ATOM 762 N N . TYR A 1 92 ? 30.173 -15.686 -3.890 1.00 75.12 92 TYR A N 1
ATOM 763 C CA . TYR A 1 92 ? 30.506 -17.019 -4.410 1.00 75.12 92 TYR A CA 1
ATOM 764 C C . TYR A 1 92 ? 29.278 -17.900 -4.678 1.00 75.12 92 TYR A C 1
ATOM 766 O O . TYR A 1 92 ? 29.398 -19.015 -5.190 1.00 75.12 92 TYR A O 1
ATOM 774 N N . GLU A 1 93 ? 28.081 -17.424 -4.334 1.00 77.62 93 GLU A N 1
ATOM 775 C CA . GLU A 1 93 ? 26.848 -18.157 -4.586 1.00 77.62 93 GLU A CA 1
ATOM 776 C C . GLU A 1 93 ? 26.481 -18.156 -6.076 1.00 77.62 93 GLU A C 1
ATOM 778 O O . GLU A 1 93 ? 26.547 -17.133 -6.763 1.00 77.62 93 GLU A O 1
ATOM 783 N N . ARG A 1 94 ? 26.038 -19.315 -6.581 1.00 83.56 94 ARG A N 1
ATOM 784 C CA . ARG A 1 94 ? 25.549 -19.442 -7.958 1.00 83.56 94 ARG A CA 1
ATOM 785 C C . ARG A 1 94 ? 24.403 -18.459 -8.199 1.00 83.56 94 ARG A C 1
ATOM 787 O O . ARG A 1 94 ? 23.423 -18.441 -7.455 1.00 83.56 94 ARG A O 1
ATOM 794 N N . ILE A 1 95 ? 24.483 -17.719 -9.306 1.00 83.19 95 ILE A N 1
ATOM 795 C CA . ILE A 1 95 ? 23.491 -16.705 -9.704 1.00 83.19 95 ILE A CA 1
ATOM 796 C C . ILE A 1 95 ? 22.066 -17.282 -9.727 1.00 83.19 95 ILE A C 1
ATOM 798 O O . ILE A 1 95 ? 21.122 -16.617 -9.304 1.00 83.19 95 ILE A O 1
ATOM 802 N N . SER A 1 96 ? 21.900 -18.529 -10.179 1.00 85.25 96 SER A N 1
ATOM 803 C CA . SER A 1 96 ? 20.601 -19.212 -10.191 1.00 85.25 96 SER A CA 1
ATOM 804 C C . SER A 1 96 ? 20.027 -19.401 -8.786 1.00 85.25 96 SER A C 1
ATOM 806 O O . SER A 1 96 ? 18.854 -19.118 -8.560 1.00 85.25 96 SER A O 1
ATOM 808 N N . LEU A 1 97 ? 20.851 -19.823 -7.827 1.00 86.69 97 LEU A N 1
ATOM 809 C CA . LEU A 1 97 ? 20.418 -20.077 -6.458 1.00 86.69 97 LEU A CA 1
ATOM 810 C C . LEU A 1 97 ? 20.068 -18.772 -5.731 1.00 86.69 97 LEU A C 1
ATOM 812 O O . LEU A 1 97 ? 19.060 -18.720 -5.030 1.00 86.69 97 LEU A O 1
ATOM 816 N N . ARG A 1 98 ? 20.814 -17.690 -5.996 1.00 84.94 98 ARG A N 1
ATOM 817 C CA . ARG A 1 98 ? 20.488 -16.342 -5.504 1.00 84.94 98 ARG A CA 1
ATOM 818 C C . ARG A 1 98 ? 19.119 -15.865 -5.998 1.00 84.94 98 ARG A C 1
ATOM 820 O O . ARG A 1 98 ? 18.324 -15.357 -5.214 1.00 84.94 98 ARG A O 1
ATOM 827 N N . ARG A 1 99 ? 18.807 -16.073 -7.284 1.00 85.56 99 ARG A N 1
ATOM 828 C CA . ARG A 1 99 ? 17.499 -15.715 -7.869 1.00 85.56 99 ARG A CA 1
ATOM 829 C C . ARG A 1 99 ? 16.348 -16.536 -7.282 1.00 85.56 99 ARG A C 1
ATOM 831 O O . ARG A 1 99 ? 15.286 -15.982 -7.021 1.00 85.56 99 ARG A O 1
ATOM 838 N N . TRP A 1 100 ? 16.558 -17.827 -7.027 1.00 89.12 100 TRP A N 1
ATOM 839 C CA . TRP A 1 100 ? 15.552 -18.668 -6.369 1.00 89.12 100 TRP A CA 1
ATOM 840 C C . TRP A 1 100 ? 15.321 -18.274 -4.914 1.00 89.12 100 TRP A C 1
ATOM 842 O O . TRP A 1 100 ? 14.173 -18.165 -4.488 1.00 89.12 100 TRP A O 1
ATOM 852 N N . LYS A 1 101 ? 16.393 -17.994 -4.166 1.00 88.31 101 LYS A N 1
ATOM 853 C CA . LYS A 1 101 ? 16.287 -17.447 -2.810 1.00 88.31 101 LYS A CA 1
ATOM 854 C C . LYS A 1 101 ? 15.525 -16.127 -2.804 1.00 88.31 101 LYS A C 1
ATOM 856 O O . LYS A 1 101 ? 14.667 -15.958 -1.951 1.00 88.31 101 LYS A O 1
ATOM 861 N N . PHE A 1 102 ? 15.784 -15.251 -3.774 1.00 89.19 102 PHE A N 1
ATOM 862 C CA . PHE A 1 102 ? 15.049 -13.998 -3.961 1.00 89.19 102 PHE A CA 1
ATOM 863 C C . PHE A 1 102 ? 13.559 -14.224 -4.176 1.00 89.19 102 PHE A C 1
ATOM 865 O O . PHE A 1 102 ? 12.748 -13.670 -3.440 1.00 89.19 102 PHE A O 1
ATOM 872 N N . ALA A 1 103 ? 13.193 -15.070 -5.138 1.00 89.69 103 ALA A N 1
ATOM 873 C CA . ALA A 1 103 ? 11.791 -15.374 -5.403 1.00 89.69 103 ALA A CA 1
ATOM 874 C C . ALA A 1 103 ? 11.101 -15.964 -4.160 1.00 89.69 103 ALA A C 1
ATOM 876 O O . ALA A 1 103 ? 9.994 -15.558 -3.806 1.00 89.69 103 ALA A O 1
ATOM 877 N N . TYR A 1 104 ? 11.782 -16.871 -3.453 1.00 91.81 104 TYR A N 1
ATOM 878 C CA . TYR A 1 104 ? 11.274 -17.471 -2.224 1.00 91.81 104 TYR A CA 1
ATOM 879 C C . TYR A 1 104 ? 11.066 -16.437 -1.110 1.00 91.81 104 TYR A C 1
ATOM 881 O O . TYR A 1 104 ? 9.982 -16.374 -0.534 1.00 91.81 104 TYR A O 1
ATOM 889 N N . THR A 1 105 ? 12.072 -15.614 -0.799 1.00 90.75 105 THR A N 1
ATOM 890 C CA . THR A 1 105 ? 11.985 -14.628 0.290 1.00 90.75 105 THR A CA 1
ATOM 891 C C . THR A 1 105 ? 10.964 -13.540 -0.006 1.00 90.75 105 THR A C 1
ATOM 893 O O . THR A 1 105 ? 10.232 -13.150 0.903 1.00 90.75 105 THR A O 1
ATOM 896 N N . ALA A 1 106 ? 10.870 -13.098 -1.261 1.00 90.88 106 ALA A N 1
ATOM 897 C CA . ALA A 1 106 ? 9.871 -12.142 -1.718 1.00 90.88 106 ALA A CA 1
ATOM 898 C C . ALA A 1 106 ? 8.445 -12.650 -1.453 1.00 90.88 106 ALA A C 1
ATOM 900 O O . ALA A 1 106 ? 7.676 -12.009 -0.736 1.00 90.88 106 ALA A O 1
ATOM 901 N N . ILE A 1 107 ? 8.115 -1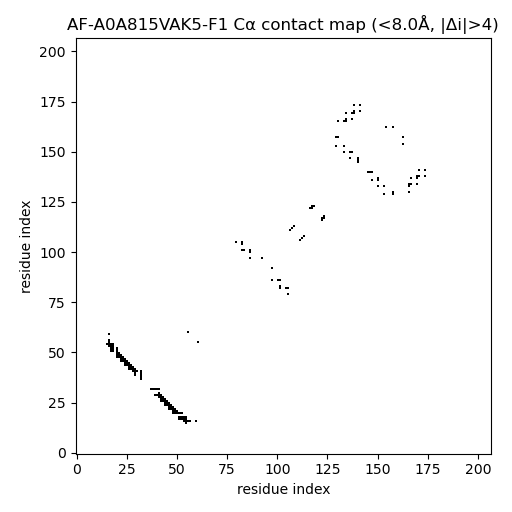3.852 -1.938 1.00 91.50 107 ILE A N 1
ATOM 902 C CA . ILE A 1 107 ? 6.784 -14.449 -1.746 1.00 91.50 107 ILE A CA 1
ATOM 903 C C . ILE A 1 107 ? 6.510 -14.721 -0.262 1.00 91.50 107 ILE A C 1
ATOM 905 O O . ILE A 1 107 ? 5.414 -14.448 0.238 1.00 91.50 107 ILE A O 1
ATOM 909 N N . LEU A 1 108 ? 7.502 -15.244 0.462 1.00 93.00 108 LEU A N 1
ATOM 910 C CA . LEU A 1 108 ? 7.369 -15.576 1.877 1.00 93.00 108 LEU A CA 1
ATOM 911 C C . LEU A 1 108 ? 7.036 -14.337 2.718 1.00 93.00 108 LEU A C 1
ATOM 913 O O . LEU A 1 108 ? 6.163 -14.404 3.585 1.00 93.00 108 LEU A O 1
ATOM 917 N N . ASN A 1 109 ? 7.732 -13.226 2.482 1.00 90.69 109 ASN A N 1
ATOM 918 C CA . ASN A 1 109 ? 7.590 -12.012 3.279 1.00 90.69 109 ASN A CA 1
ATOM 919 C C . ASN A 1 109 ? 6.377 -11.166 2.887 1.00 90.69 109 ASN A C 1
ATOM 921 O O . ASN A 1 109 ? 5.816 -10.532 3.773 1.00 90.69 109 ASN A O 1
ATOM 925 N N . GLU A 1 110 ? 5.947 -11.165 1.624 1.00 90.25 110 GLU A N 1
ATOM 926 C CA . GLU A 1 110 ? 4.776 -10.378 1.210 1.00 90.25 110 GLU A CA 1
ATOM 927 C C . GLU A 1 110 ? 3.456 -11.134 1.364 1.00 90.25 110 GLU A C 1
ATOM 929 O O . GLU A 1 110 ? 2.461 -10.569 1.817 1.00 90.25 110 GLU A O 1
ATOM 934 N N . HIS A 1 111 ? 3.415 -12.418 1.005 1.00 90.50 111 HI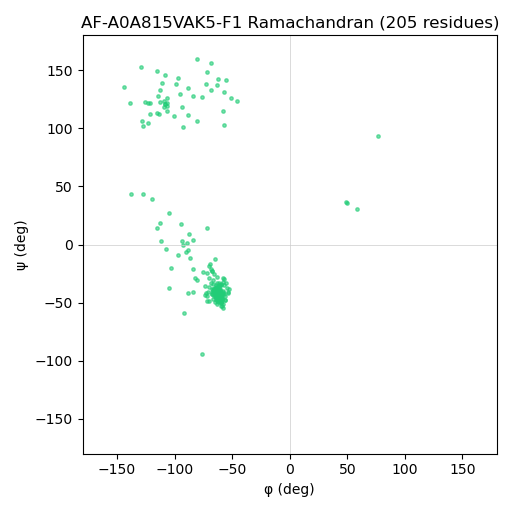S A N 1
ATOM 935 C CA . HIS A 1 111 ? 2.146 -13.144 0.909 1.00 90.50 111 HIS A CA 1
ATOM 936 C C . HIS A 1 111 ? 1.903 -14.109 2.063 1.00 90.50 111 HIS A C 1
ATOM 938 O O . HIS A 1 111 ? 0.762 -14.261 2.494 1.00 90.50 111 HIS A O 1
ATOM 944 N N . VAL A 1 112 ? 2.941 -14.785 2.559 1.00 92.75 112 VAL A N 1
ATOM 945 C CA . VAL A 1 112 ? 2.760 -15.888 3.517 1.00 92.75 112 VAL A CA 1
ATOM 946 C C . VAL A 1 112 ? 2.815 -15.386 4.957 1.00 92.75 112 VAL A C 1
ATOM 948 O O . VAL A 1 112 ? 1.852 -15.536 5.709 1.00 92.75 112 VAL A O 1
ATOM 951 N N . ARG A 1 113 ? 3.929 -14.760 5.349 1.00 92.62 113 ARG A N 1
ATOM 952 C CA . ARG A 1 113 ? 4.163 -14.309 6.728 1.00 92.62 113 ARG A CA 1
ATOM 953 C C . ARG A 1 113 ? 3.140 -13.279 7.212 1.00 92.62 113 ARG A C 1
ATOM 955 O O . ARG A 1 113 ? 2.641 -13.487 8.317 1.00 92.62 113 ARG A O 1
ATOM 962 N 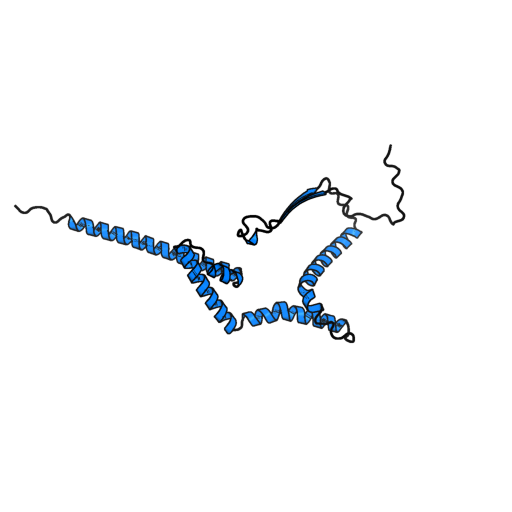N . PRO A 1 114 ? 2.777 -12.231 6.443 1.00 89.56 114 PRO A N 1
ATOM 963 C CA . PRO A 1 114 ? 1.800 -11.250 6.903 1.00 89.56 114 PRO A CA 1
ATOM 964 C C . PRO A 1 114 ? 0.443 -11.894 7.163 1.00 89.56 114 PRO A C 1
ATOM 966 O O . PRO A 1 114 ? -0.116 -11.701 8.234 1.00 89.56 114 PRO A O 1
ATOM 969 N N . ARG A 1 115 ? -0.030 -12.759 6.253 1.00 88.75 115 ARG A N 1
ATOM 970 C CA . ARG A 1 115 ? -1.295 -13.487 6.433 1.00 88.75 115 ARG A CA 1
ATOM 971 C C . ARG A 1 115 ? -1.278 -14.328 7.704 1.00 88.75 115 ARG A C 1
ATOM 973 O O . ARG A 1 115 ? -2.172 -14.194 8.530 1.00 88.75 115 ARG A O 1
ATOM 980 N N . LEU A 1 116 ? -0.244 -15.147 7.899 1.00 90.88 116 LEU A N 1
ATOM 981 C CA . LEU A 1 116 ? -0.119 -15.965 9.110 1.00 90.88 116 LEU A CA 1
ATOM 982 C C . LEU A 1 116 ? -0.048 -15.114 10.385 1.00 90.88 116 LEU A C 1
ATOM 984 O O . LEU A 1 116 ? -0.637 -15.483 11.396 1.00 90.88 116 LEU A O 1
ATOM 988 N N . ALA A 1 117 ? 0.652 -13.978 10.344 1.00 89.69 117 ALA A N 1
ATOM 989 C CA . ALA A 1 117 ? 0.739 -13.061 11.474 1.00 89.69 117 ALA A CA 1
ATOM 990 C C . ALA A 1 117 ? -0.619 -12.425 11.809 1.00 89.69 117 ALA A C 1
ATOM 992 O O . ALA A 1 117 ? -0.968 -12.354 12.985 1.00 89.69 117 ALA A O 1
ATOM 993 N N . THR A 1 118 ? -1.409 -12.038 10.801 1.00 87.56 118 THR A N 1
ATOM 994 C CA . THR A 1 118 ? -2.771 -11.511 10.985 1.00 87.56 118 THR A CA 1
ATOM 995 C C . THR A 1 118 ? -3.705 -12.533 11.639 1.00 87.56 118 THR A C 1
ATOM 997 O O . THR A 1 118 ? -4.565 -12.145 12.425 1.00 87.56 118 THR A O 1
ATOM 1000 N N . PHE A 1 119 ? -3.521 -13.831 11.367 1.00 87.50 119 PHE A N 1
ATOM 1001 C CA . PHE A 1 119 ? -4.347 -14.907 11.932 1.00 87.50 119 PHE A CA 1
ATOM 1002 C C . PHE A 1 119 ? -3.923 -15.387 13.328 1.00 87.50 119 PHE A C 1
ATOM 1004 O O . PHE A 1 119 ? -4.516 -16.323 13.865 1.00 87.50 119 PHE A O 1
ATOM 1011 N N . LYS A 1 120 ? -2.922 -14.767 13.960 1.00 93.56 120 LYS A N 1
ATOM 1012 C CA . LYS A 1 120 ? -2.601 -15.072 15.358 1.00 93.56 120 LYS A CA 1
ATOM 1013 C C . LYS A 1 120 ? -3.729 -14.589 16.268 1.00 93.56 120 LYS A C 1
ATOM 1015 O O . LYS A 1 120 ? -4.155 -13.441 16.171 1.00 93.56 120 LYS A O 1
ATOM 1020 N N . TRP A 1 121 ? -4.162 -15.435 17.202 1.00 93.56 121 TRP A N 1
ATOM 1021 C CA . TRP A 1 121 ? -5.252 -15.112 18.133 1.00 93.56 121 TRP A CA 1
ATOM 1022 C C . TRP A 1 121 ? -5.035 -13.816 18.918 1.00 93.56 121 TRP A C 1
ATOM 1024 O O . TRP A 1 121 ? -5.985 -13.068 19.131 1.00 93.56 121 TRP A O 1
ATOM 1034 N N . GLU A 1 122 ? -3.796 -13.530 19.311 1.00 94.12 122 GLU A N 1
ATOM 1035 C CA . GLU A 1 122 ? -3.423 -12.297 20.012 1.00 94.12 122 GLU A CA 1
ATOM 1036 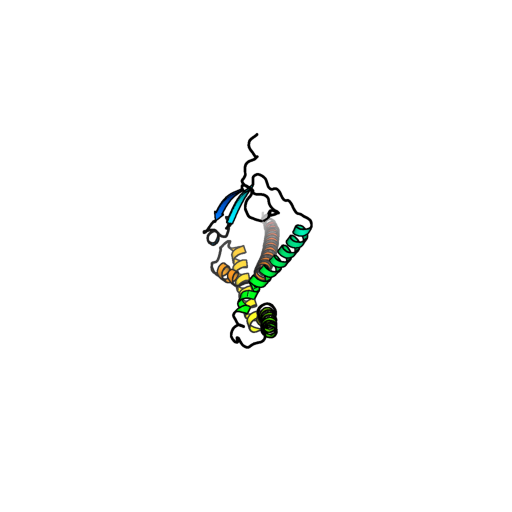C C . GLU A 1 122 ? -3.726 -11.053 19.166 1.00 94.12 122 GLU A C 1
ATOM 1038 O O . GLU A 1 122 ? -4.417 -10.146 19.628 1.00 94.12 122 GLU A O 1
ATOM 1043 N N . VAL A 1 123 ? -3.304 -11.065 17.897 1.00 91.69 123 VAL A N 1
ATOM 1044 C CA . VAL A 1 123 ? -3.531 -9.978 16.933 1.00 91.69 123 VAL A CA 1
ATOM 1045 C C . VAL A 1 123 ? -5.017 -9.831 16.625 1.00 91.69 123 VAL A C 1
ATOM 1047 O O . VAL A 1 123 ? -5.538 -8.719 16.605 1.00 91.69 123 VAL A O 1
ATOM 1050 N N . ILE A 1 124 ? -5.730 -10.945 16.431 1.00 92.75 124 ILE A N 1
ATOM 1051 C CA . ILE A 1 124 ? -7.182 -10.924 16.211 1.00 92.75 124 ILE A CA 1
ATOM 1052 C C . ILE A 1 124 ? -7.884 -10.271 17.405 1.00 92.75 124 ILE A C 1
ATOM 1054 O O . ILE A 1 124 ? -8.732 -9.400 17.220 1.00 92.75 124 ILE A O 1
ATOM 1058 N N . LYS A 1 125 ? -7.524 -10.654 18.633 1.00 95.81 125 LYS A N 1
ATOM 1059 C CA . LYS A 1 125 ? -8.123 -10.104 19.853 1.00 95.81 125 LYS A CA 1
ATOM 1060 C C . LYS A 1 125 ? -7.852 -8.605 19.991 1.00 95.81 125 LYS A C 1
ATOM 1062 O O . LYS A 1 125 ? -8.774 -7.852 20.298 1.00 95.81 125 LYS A O 1
ATOM 1067 N N . GLU A 1 126 ? -6.622 -8.171 19.738 1.00 94.44 126 GLU A N 1
ATOM 1068 C CA . GLU A 1 126 ? -6.251 -6.754 19.751 1.00 94.44 126 GLU A CA 1
ATOM 1069 C C . GLU A 1 126 ? -7.025 -5.956 18.691 1.00 94.44 126 GLU A C 1
ATOM 1071 O O . GLU A 1 126 ? -7.604 -4.914 18.996 1.00 94.44 126 GLU A O 1
ATOM 1076 N N . ASN A 1 127 ? -7.118 -6.476 17.465 1.00 93.44 127 ASN A N 1
ATOM 1077 C CA . ASN A 1 127 ? -7.897 -5.874 16.382 1.00 93.44 127 ASN A CA 1
ATOM 1078 C C . ASN A 1 127 ? -9.372 -5.733 16.758 1.00 93.44 127 ASN A C 1
ATOM 1080 O O . ASN A 1 127 ? -9.940 -4.658 16.597 1.00 93.44 127 ASN A O 1
ATOM 1084 N N . LEU A 1 128 ? -9.982 -6.784 17.311 1.00 93.19 128 LEU A N 1
ATOM 1085 C CA . LEU A 1 128 ? -11.377 -6.753 17.752 1.00 93.19 128 LEU A CA 1
ATOM 1086 C C . LEU A 1 128 ? -11.615 -5.707 18.845 1.00 93.19 128 LEU A C 1
ATOM 1088 O O . LEU A 1 128 ? -12.644 -5.035 18.817 1.00 93.19 128 LEU A O 1
ATOM 1092 N N . ASN A 1 129 ? -10.682 -5.543 19.785 1.00 95.12 129 ASN A N 1
ATOM 1093 C CA . ASN A 1 129 ? -10.782 -4.495 20.801 1.00 95.12 129 ASN A CA 1
ATOM 1094 C C . ASN A 1 129 ? -10.731 -3.099 20.168 1.00 95.12 129 ASN A C 1
ATOM 1096 O O . ASN A 1 129 ? -11.592 -2.274 20.464 1.00 95.12 129 ASN A O 1
ATOM 1100 N N . ARG A 1 130 ? -9.802 -2.865 19.231 1.00 94.81 130 ARG A N 1
ATOM 1101 C CA . ARG A 1 130 ? -9.727 -1.603 18.475 1.00 94.81 130 ARG A CA 1
ATOM 1102 C C . ARG A 1 130 ? -10.995 -1.339 17.661 1.00 94.81 130 ARG A C 1
ATOM 1104 O O . ARG A 1 130 ? -11.456 -0.205 17.595 1.00 94.81 130 ARG A O 1
ATOM 1111 N N . TYR A 1 131 ? -11.589 -2.375 17.069 1.00 95.38 131 TYR A N 1
ATOM 1112 C CA . TYR A 1 131 ? -12.833 -2.251 16.305 1.00 95.38 131 TYR A CA 1
ATOM 1113 C C . TYR A 1 131 ? -14.026 -1.895 17.188 1.00 95.38 131 TYR A C 1
ATOM 1115 O O . TYR A 1 131 ? -14.861 -1.096 16.772 1.00 95.38 131 TYR A O 1
ATOM 1123 N N . LYS A 1 132 ? -14.102 -2.455 18.401 1.00 94.81 132 LYS A N 1
ATOM 1124 C CA . LYS A 1 132 ? -15.126 -2.094 19.390 1.00 94.81 132 LYS A CA 1
ATOM 1125 C C . LYS A 1 132 ? -14.970 -0.647 19.849 1.00 94.81 132 LYS A C 1
ATOM 1127 O O . LYS A 1 132 ? -15.939 0.099 19.773 1.00 94.81 132 LYS A O 1
ATOM 1132 N N . GLU A 1 133 ? -13.754 -0.247 20.227 1.00 94.81 133 GLU A N 1
ATOM 1133 C CA . GLU A 1 133 ? -13.440 1.135 20.624 1.00 94.81 133 GLU A CA 1
ATOM 1134 C C . GLU A 1 133 ? -13.828 2.117 19.508 1.00 94.81 133 GLU A C 1
ATOM 1136 O O . GLU A 1 133 ? -14.549 3.086 19.739 1.00 94.81 133 GLU A O 1
ATOM 1141 N N . TYR A 1 134 ? -13.436 1.821 18.265 1.00 96.00 134 TYR A N 1
ATOM 1142 C CA . TYR A 1 134 ? -13.792 2.646 17.115 1.00 96.00 134 TYR A CA 1
ATOM 1143 C C . TYR A 1 134 ? -15.305 2.696 16.863 1.00 96.00 134 TYR A C 1
ATOM 1145 O O . TYR A 1 134 ? -15.850 3.766 16.599 1.00 96.00 134 TYR A O 1
ATOM 1153 N N . HIS A 1 135 ? -15.994 1.554 16.951 1.00 94.75 135 HIS A N 1
ATOM 1154 C CA . HIS A 1 135 ? -17.441 1.478 16.769 1.00 94.75 135 HIS A CA 1
ATOM 1155 C C . HIS A 1 135 ? -18.185 2.347 17.788 1.00 94.75 135 HIS A C 1
ATOM 1157 O O . HIS A 1 135 ? -19.094 3.081 17.410 1.00 94.75 135 HIS A O 1
ATOM 1163 N N . GLU A 1 136 ? -17.807 2.277 19.066 1.00 93.12 136 GLU A N 1
ATOM 1164 C CA . GLU A 1 136 ? -18.422 3.065 20.138 1.00 93.12 136 GLU A CA 1
ATOM 1165 C C . GLU A 1 136 ? -18.228 4.563 19.916 1.00 93.12 136 GLU A C 1
ATOM 1167 O O . GLU A 1 136 ? -19.207 5.312 19.942 1.00 93.12 136 GLU A 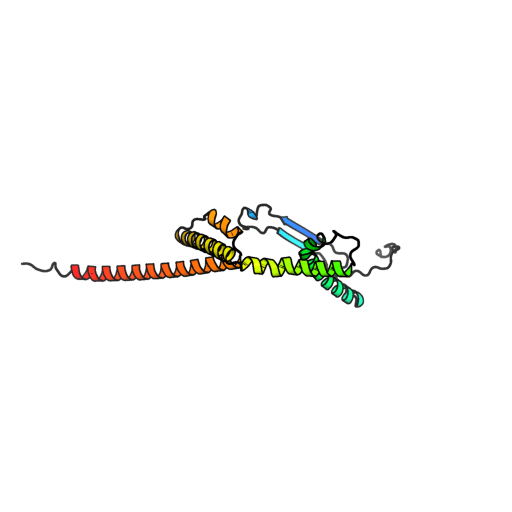O 1
ATOM 1172 N N . ILE A 1 137 ? -16.995 4.985 19.620 1.00 93.12 137 ILE A N 1
ATOM 1173 C CA . ILE A 1 137 ? -16.689 6.386 19.321 1.00 93.12 137 ILE A CA 1
ATOM 1174 C C . ILE A 1 137 ? -17.507 6.835 18.108 1.00 93.12 137 ILE A C 1
ATOM 1176 O O . ILE A 1 137 ? -18.261 7.796 18.201 1.00 93.12 137 ILE A O 1
ATOM 1180 N N . TYR A 1 138 ? -17.454 6.113 16.987 1.00 92.88 138 TYR A N 1
ATOM 1181 C CA . TYR A 1 138 ? -18.182 6.488 15.772 1.00 92.88 138 TYR A CA 1
ATOM 1182 C C . TYR A 1 138 ? -19.708 6.513 15.975 1.00 92.88 138 TYR A C 1
ATOM 1184 O O . TYR A 1 138 ? -20.394 7.406 15.477 1.00 92.88 138 TYR A O 1
ATOM 1192 N N . PHE A 1 139 ? -20.262 5.587 16.762 1.00 91.62 139 PHE A N 1
ATOM 1193 C CA . PHE A 1 139 ? -21.678 5.608 17.128 1.00 91.62 139 PHE A CA 1
ATOM 1194 C C . PHE A 1 139 ? -22.037 6.855 17.953 1.00 91.62 139 PHE A C 1
ATOM 1196 O O . PHE A 1 139 ? -23.084 7.465 17.731 1.00 91.62 139 PHE A O 1
ATOM 1203 N N . GLN A 1 140 ? -21.172 7.289 18.875 1.00 89.69 140 GLN A N 1
ATOM 1204 C CA . GLN A 1 140 ? -21.349 8.554 19.597 1.00 89.69 140 GLN A CA 1
ATOM 1205 C C . GLN A 1 140 ? -21.238 9.766 18.662 1.00 89.69 140 GLN A C 1
ATOM 1207 O O . GLN A 1 140 ? -22.037 10.696 18.785 1.00 89.69 140 GLN A O 1
ATOM 1212 N N . GLN A 1 141 ? -20.331 9.737 17.681 1.00 90.38 141 GLN A N 1
ATOM 1213 C CA . GLN A 1 141 ? -20.206 10.795 16.672 1.00 90.38 141 GLN A CA 1
ATOM 1214 C C . GLN A 1 141 ? -21.493 10.955 15.854 1.00 90.38 141 GLN A C 1
ATOM 1216 O O . GLN A 1 141 ? -21.937 12.082 15.642 1.00 90.38 141 GLN A O 1
ATOM 1221 N N . LEU A 1 142 ? -22.156 9.851 15.481 1.00 87.25 142 LEU A N 1
ATOM 1222 C CA . LEU A 1 142 ? -23.465 9.881 14.808 1.00 87.25 142 LEU A CA 1
ATOM 1223 C C . LEU A 1 142 ? -24.579 10.498 15.677 1.00 87.25 142 LEU A C 1
ATOM 1225 O O . LEU A 1 142 ? -25.550 11.042 15.148 1.00 87.25 142 LEU A O 1
ATOM 1229 N N . ASN A 1 143 ? -24.471 10.413 17.007 1.00 82.44 143 ASN A N 1
ATOM 1230 C CA . ASN A 1 143 ? -25.436 11.013 17.934 1.00 82.44 143 ASN A CA 1
ATOM 1231 C C . ASN A 1 143 ? -25.148 12.499 18.205 1.00 82.44 143 ASN A C 1
ATOM 1233 O O . ASN A 1 143 ? -26.080 13.296 18.280 1.00 82.44 143 ASN A O 1
ATOM 1237 N N . HIS A 1 144 ? -23.876 12.875 18.357 1.00 79.44 144 HIS A N 1
ATOM 1238 C CA . HIS A 1 144 ? -23.474 14.193 18.857 1.00 79.44 144 HIS A CA 1
ATOM 1239 C C . HIS A 1 144 ? -22.876 15.136 17.799 1.00 79.44 144 HIS A C 1
ATOM 1241 O O . HIS A 1 144 ? -22.593 16.284 18.138 1.00 79.44 144 HIS A O 1
ATOM 1247 N N . ASN A 1 145 ? -22.687 14.692 16.547 1.00 73.81 145 ASN A N 1
ATOM 1248 C CA . ASN A 1 145 ? -22.056 15.455 15.456 1.00 73.81 145 ASN A CA 1
ATOM 1249 C C . ASN A 1 145 ? -20.711 16.097 15.858 1.00 73.81 145 ASN A C 1
ATOM 1251 O O . ASN A 1 145 ? -20.393 17.215 15.449 1.00 73.81 145 ASN A O 1
ATOM 1255 N N . LYS A 1 146 ? -19.927 15.414 16.698 1.00 76.75 146 LYS A N 1
ATOM 1256 C CA . LYS A 1 146 ? -18.593 15.861 17.121 1.00 76.75 146 LYS A CA 1
ATOM 1257 C C . LYS A 1 146 ? -17.534 14.957 16.516 1.00 76.75 146 LYS A C 1
ATOM 1259 O O . LYS A 1 146 ? -17.710 13.747 16.494 1.00 76.75 146 LYS A O 1
ATOM 1264 N N . ASN A 1 147 ? -16.436 15.550 16.062 1.00 73.12 147 ASN A N 1
ATOM 1265 C CA . ASN A 1 147 ? -15.289 14.817 15.539 1.00 73.12 147 ASN A CA 1
ATOM 1266 C C . ASN A 1 147 ? -14.277 14.598 16.668 1.00 73.12 147 ASN A C 1
ATOM 1268 O O . ASN A 1 147 ? -13.737 15.566 17.206 1.00 73.12 147 ASN A O 1
ATOM 1272 N N . ASP A 1 148 ? -14.000 13.337 17.003 1.00 81.44 148 ASP A N 1
ATOM 1273 C CA . ASP A 1 148 ? -13.008 12.988 18.024 1.00 81.44 148 ASP A CA 1
ATOM 1274 C C . ASP A 1 148 ? -11.648 12.688 17.396 1.00 81.44 148 ASP A C 1
ATOM 1276 O O . ASP A 1 148 ? -11.524 11.831 16.519 1.00 81.44 148 ASP A O 1
ATOM 1280 N N . LYS A 1 149 ? -10.593 13.331 17.915 1.00 85.56 149 LYS A N 1
ATOM 1281 C CA . LYS A 1 149 ? -9.195 13.083 17.507 1.00 85.56 149 LYS A CA 1
ATOM 1282 C C . LYS A 1 149 ? -8.806 11.608 17.655 1.00 85.56 149 LYS A C 1
ATOM 1284 O O . LYS A 1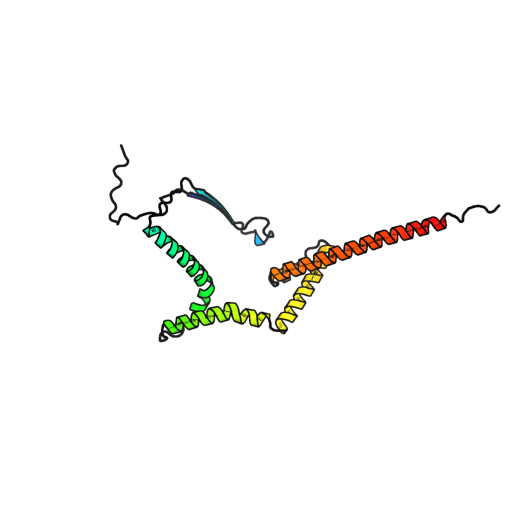 149 ? -8.070 11.070 16.835 1.00 85.56 149 LYS A O 1
ATOM 1289 N N . ARG A 1 150 ? -9.367 10.931 18.663 1.00 87.81 150 ARG A N 1
ATOM 1290 C CA . ARG A 1 150 ? -9.140 9.504 18.913 1.00 87.81 150 ARG A CA 1
ATOM 1291 C C . ARG A 1 150 ? -9.652 8.612 17.778 1.00 87.81 150 ARG A C 1
ATOM 1293 O O . ARG A 1 150 ? -9.005 7.621 17.451 1.00 87.81 150 ARG A O 1
ATOM 1300 N N . ALA A 1 151 ? -10.763 8.978 17.137 1.00 88.31 151 ALA A N 1
ATOM 1301 C CA . ALA A 1 151 ? -11.269 8.244 15.978 1.00 88.31 151 ALA A CA 1
ATOM 1302 C C . ALA A 1 151 ? -10.284 8.319 14.806 1.00 88.31 151 ALA A C 1
ATOM 1304 O O . ALA A 1 151 ? -9.993 7.301 14.190 1.00 88.31 151 ALA A O 1
ATOM 1305 N N . GLN A 1 152 ? -9.703 9.496 14.555 1.00 89.00 152 GLN A N 1
ATOM 1306 C CA . GLN A 1 152 ? -8.709 9.690 13.493 1.00 89.00 152 GLN A CA 1
ATOM 1307 C C . GLN A 1 152 ? -7.426 8.882 13.743 1.00 89.00 152 GLN A C 1
ATOM 1309 O O . GLN A 1 152 ? -6.822 8.362 12.807 1.00 89.00 152 GLN A O 1
ATOM 1314 N N . GLU A 1 153 ? -6.998 8.755 15.001 1.00 91.69 153 GLU A N 1
ATOM 1315 C CA . GLU A 1 153 ? -5.864 7.899 15.371 1.00 91.69 153 GLU A CA 1
ATOM 1316 C C . GLU A 1 153 ? -6.151 6.421 15.092 1.00 91.69 153 GLU A C 1
ATOM 1318 O O . GLU A 1 153 ? -5.308 5.733 14.516 1.00 91.69 153 GLU A O 1
ATOM 1323 N N . LEU A 1 154 ? -7.344 5.943 15.459 1.00 92.38 154 LEU A N 1
ATOM 1324 C CA . LEU A 1 154 ? -7.767 4.565 15.205 1.00 92.38 154 LEU A CA 1
ATOM 1325 C C . LEU A 1 154 ? -7.915 4.289 13.702 1.00 92.38 154 LEU A C 1
ATOM 1327 O O . LEU A 1 154 ? -7.484 3.240 13.228 1.00 92.38 154 LEU A O 1
ATOM 1331 N N . GLU A 1 155 ? -8.436 5.245 12.933 1.00 91.75 155 GLU A N 1
ATOM 1332 C CA . GLU A 1 155 ? -8.585 5.147 11.474 1.00 91.75 155 GLU A CA 1
ATOM 1333 C C . GLU A 1 155 ? -7.259 4.935 10.747 1.00 91.75 155 GLU A C 1
ATOM 1335 O O . GLU A 1 155 ? -7.213 4.191 9.773 1.00 91.75 155 GLU A O 1
ATOM 1340 N N . LYS A 1 156 ? -6.161 5.514 11.246 1.00 90.94 156 LYS A N 1
ATOM 1341 C CA . LYS A 1 156 ? -4.821 5.290 10.678 1.00 90.94 156 LYS A CA 1
ATOM 1342 C C . LYS A 1 156 ? -4.314 3.862 10.874 1.00 90.94 156 LYS A C 1
ATOM 1344 O O . LYS A 1 156 ? -3.412 3.439 10.158 1.00 90.94 156 LYS A O 1
ATOM 1349 N N . GLN A 1 157 ? -4.838 3.138 11.861 1.00 91.25 157 GLN A N 1
ATOM 1350 C CA . GLN A 1 157 ? -4.375 1.792 12.195 1.00 91.25 157 GLN A CA 1
ATOM 1351 C C . GLN A 1 157 ? -5.308 0.678 11.708 1.00 91.25 157 GLN A C 1
ATOM 1353 O O . GLN A 1 157 ? -4.894 -0.484 11.658 1.00 91.25 157 GLN A O 1
ATOM 1358 N N . ILE A 1 158 ? -6.571 1.002 11.426 1.00 93.00 158 ILE A N 1
ATOM 1359 C CA . ILE A 1 158 ? -7.581 0.058 10.953 1.00 93.00 158 ILE A CA 1
ATOM 1360 C C . ILE A 1 158 ? -7.515 -0.009 9.425 1.00 93.00 158 ILE A C 1
ATOM 1362 O O . ILE A 1 158 ? -7.467 1.009 8.744 1.00 93.00 158 ILE A O 1
ATOM 1366 N N . ASP A 1 159 ? -7.542 -1.225 8.880 1.00 90.94 159 ASP A N 1
ATOM 1367 C CA . ASP A 1 159 ? -7.605 -1.436 7.433 1.00 90.94 159 ASP A CA 1
ATOM 1368 C C . ASP A 1 159 ? -8.895 -0.850 6.833 1.00 90.94 159 ASP A C 1
ATOM 1370 O O . ASP A 1 159 ? -9.972 -0.962 7.424 1.00 90.94 159 ASP A O 1
ATOM 1374 N N . LEU A 1 160 ? -8.800 -0.275 5.633 1.00 93.44 160 LEU A N 1
ATOM 1375 C CA . LEU A 1 160 ? -9.881 0.449 4.965 1.00 93.44 160 LEU A CA 1
ATOM 1376 C C . LEU A 1 160 ? -11.161 -0.392 4.856 1.00 93.44 160 LEU A C 1
ATOM 1378 O O . LEU A 1 160 ? -12.254 0.113 5.107 1.00 93.44 160 LEU A O 1
ATOM 1382 N N . PHE A 1 161 ? -11.041 -1.680 4.524 1.00 93.19 161 PHE A N 1
ATOM 1383 C CA . PHE A 1 161 ? -12.198 -2.572 4.428 1.00 93.19 161 PHE A CA 1
ATOM 1384 C C . PHE A 1 161 ? -12.912 -2.730 5.776 1.00 93.19 161 PHE A C 1
ATOM 1386 O O . PHE A 1 161 ? -14.127 -2.542 5.870 1.00 93.19 161 PHE A O 1
ATOM 1393 N N . ASN A 1 162 ? -12.153 -3.030 6.833 1.00 93.00 162 ASN A N 1
ATOM 1394 C CA . ASN A 1 162 ? -12.697 -3.192 8.181 1.00 93.00 162 ASN A CA 1
ATOM 1395 C C . ASN A 1 162 ? -13.286 -1.878 8.702 1.00 93.00 162 ASN A C 1
ATOM 1397 O O . ASN A 1 162 ? -14.345 -1.881 9.326 1.00 93.00 162 ASN A O 1
ATOM 1401 N N . LEU A 1 163 ? -12.649 -0.751 8.389 1.00 94.94 163 LEU A N 1
ATOM 1402 C CA . LEU A 1 163 ? -13.143 0.576 8.726 1.00 94.94 163 LEU A CA 1
ATOM 1403 C C . LEU A 1 163 ? -14.521 0.840 8.103 1.00 94.94 163 LEU A C 1
ATOM 1405 O O . LEU A 1 163 ? -15.462 1.219 8.803 1.00 94.94 163 LEU A O 1
ATOM 1409 N N . ILE A 1 164 ? -14.656 0.600 6.795 1.00 95.75 164 ILE A N 1
ATOM 1410 C CA . ILE A 1 164 ? -15.925 0.744 6.068 1.00 95.75 164 ILE A CA 1
ATOM 1411 C C . ILE A 1 164 ? -16.988 -0.177 6.670 1.00 95.75 164 ILE A C 1
ATOM 1413 O O . ILE A 1 164 ? -18.120 0.253 6.903 1.00 95.75 164 ILE A O 1
ATOM 1417 N N . TYR A 1 165 ? -16.621 -1.425 6.959 1.00 96.19 165 TYR A N 1
ATOM 1418 C CA . TYR A 1 165 ? -17.518 -2.410 7.552 1.00 96.19 165 TYR A CA 1
ATOM 1419 C C . TYR A 1 165 ? -18.066 -1.952 8.911 1.00 96.19 165 TYR A C 1
ATOM 1421 O O . TYR A 1 165 ? -19.282 -1.943 9.115 1.00 96.19 165 TYR A O 1
ATOM 1429 N N . ILE A 1 166 ? -17.196 -1.498 9.818 1.00 95.50 166 ILE A N 1
ATOM 1430 C CA . ILE A 1 166 ? -17.595 -1.034 11.154 1.00 95.50 166 ILE A CA 1
ATOM 1431 C C . ILE A 1 166 ? -18.491 0.202 11.059 1.00 95.50 166 ILE A C 1
ATOM 1433 O O . ILE A 1 166 ? -19.547 0.240 11.693 1.00 95.50 166 ILE A O 1
ATOM 1437 N N . ARG A 1 167 ? -18.123 1.185 10.224 1.00 94.44 167 ARG A N 1
ATOM 1438 C CA . ARG A 1 167 ? -18.953 2.378 9.989 1.00 94.44 167 ARG A CA 1
ATOM 1439 C C . ARG A 1 167 ? -20.340 1.996 9.489 1.00 94.44 167 ARG A C 1
ATOM 1441 O O . ARG A 1 167 ? -21.340 2.538 9.957 1.00 94.44 167 ARG A O 1
ATOM 1448 N N . ARG A 1 168 ? -20.419 1.035 8.565 1.00 95.19 168 ARG A N 1
ATOM 1449 C CA . ARG A 1 168 ? -21.693 0.571 8.015 1.00 95.19 168 ARG A CA 1
ATOM 1450 C C . ARG A 1 168 ? -22.563 -0.096 9.076 1.00 95.19 168 ARG A C 1
ATOM 1452 O O . ARG A 1 168 ? -23.756 0.193 9.136 1.00 95.19 168 ARG A O 1
ATOM 1459 N N . ILE A 1 169 ? -21.980 -0.941 9.926 1.00 94.44 169 ILE A N 1
ATOM 1460 C CA . ILE A 1 169 ? -22.696 -1.559 11.049 1.00 94.44 169 ILE A CA 1
ATOM 1461 C C . ILE A 1 169 ? -23.233 -0.492 11.999 1.00 94.44 169 ILE A C 1
ATOM 1463 O O . ILE A 1 169 ? -24.422 -0.511 12.315 1.00 94.44 169 ILE A O 1
ATOM 1467 N N . ALA A 1 170 ? -22.391 0.456 12.404 1.00 94.00 170 ALA A N 1
ATOM 1468 C CA . ALA A 1 170 ? -22.781 1.520 13.320 1.00 94.00 170 ALA A CA 1
ATOM 1469 C C . ALA A 1 170 ? -23.925 2.374 12.751 1.00 94.00 170 ALA A C 1
ATOM 1471 O O . ALA A 1 170 ? -24.892 2.660 13.453 1.00 94.00 170 ALA A O 1
ATOM 1472 N N . GLN A 1 171 ? -23.874 2.717 11.459 1.00 93.38 171 GLN A N 1
ATOM 1473 C CA . GLN A 1 171 ? -24.956 3.432 10.772 1.00 93.38 171 GLN A CA 1
ATOM 1474 C C . GLN A 1 171 ? -26.270 2.643 10.772 1.00 93.38 171 GLN A C 1
ATOM 1476 O O . GLN A 1 171 ? -27.330 3.218 11.011 1.00 93.38 171 GLN A O 1
ATOM 1481 N N . ILE A 1 172 ? -26.215 1.331 10.517 1.00 94.25 172 ILE A N 1
ATOM 1482 C CA . ILE A 1 172 ? -27.402 0.466 10.544 1.00 94.25 172 ILE A CA 1
ATOM 1483 C C . ILE A 1 172 ? -27.987 0.408 11.959 1.00 94.25 172 ILE A C 1
ATOM 1485 O O . ILE A 1 172 ? -29.198 0.542 12.121 1.00 94.25 172 ILE A O 1
ATOM 1489 N N . GLN A 1 173 ? -27.150 0.236 12.985 1.00 92.69 173 GLN A N 1
ATOM 1490 C CA . GLN A 1 173 ? -27.598 0.220 14.381 1.00 92.69 173 GLN A CA 1
ATOM 1491 C C . GLN A 1 173 ? -28.210 1.560 14.796 1.00 92.69 173 GLN A C 1
ATOM 1493 O O . GLN A 1 173 ? -29.265 1.594 15.424 1.00 92.69 173 GLN A O 1
ATOM 1498 N N . TYR A 1 174 ? -27.592 2.667 14.390 1.00 92.19 174 TYR A N 1
ATOM 1499 C CA . TYR A 1 174 ? -28.104 4.010 14.636 1.00 92.19 174 TYR A CA 1
ATOM 1500 C C . TYR A 1 174 ? -29.464 4.240 13.965 1.00 92.19 174 TYR A C 1
ATOM 1502 O O . TYR A 1 174 ? -30.387 4.763 14.588 1.00 92.19 174 TYR A O 1
ATOM 1510 N N . ALA A 1 175 ? -29.614 3.808 12.709 1.00 90.38 175 ALA A N 1
ATOM 1511 C CA . ALA A 1 175 ? -30.880 3.893 11.993 1.00 90.38 175 ALA A CA 1
ATOM 1512 C C . ALA A 1 175 ? -31.982 3.083 12.692 1.00 90.38 175 ALA A C 1
ATOM 1514 O O . ALA A 1 175 ? -33.084 3.596 12.861 1.00 90.38 175 ALA A O 1
ATOM 1515 N N . LYS A 1 176 ? -31.675 1.861 13.152 1.00 92.00 176 LYS A N 1
ATOM 1516 C CA . LYS A 1 176 ? -32.612 1.031 13.928 1.00 92.00 176 LYS A CA 1
ATOM 1517 C C . LYS A 1 176 ? -33.052 1.718 15.219 1.00 92.00 176 LYS A C 1
ATOM 1519 O O . LYS A 1 176 ? -34.248 1.865 15.436 1.00 92.00 176 LYS A O 1
ATOM 1524 N N . LYS A 1 177 ? -32.103 2.229 16.011 1.00 89.12 177 LYS A N 1
ATOM 1525 C CA . LYS A 1 177 ? -32.403 2.932 17.267 1.00 89.12 177 LYS A CA 1
ATOM 1526 C C . LYS A 1 177 ? -33.319 4.142 17.046 1.00 89.12 177 LYS A C 1
ATOM 1528 O O . LYS A 1 177 ? -34.265 4.344 17.795 1.00 89.12 177 LYS A O 1
ATOM 1533 N N . LYS A 1 178 ? -33.093 4.917 15.979 1.00 86.12 178 LYS A N 1
ATOM 1534 C CA . LYS A 1 178 ? -33.963 6.051 15.622 1.00 86.12 178 LYS A CA 1
ATOM 1535 C C . LYS A 1 178 ? -35.374 5.648 15.197 1.00 86.12 178 LYS A C 1
ATOM 1537 O O . LYS A 1 178 ? -36.288 6.455 15.352 1.00 86.12 178 LYS A O 1
ATOM 1542 N N . ILE A 1 179 ? -35.546 4.473 14.593 1.00 87.12 179 ILE A N 1
ATOM 1543 C CA . ILE A 1 179 ? -36.873 3.947 14.247 1.00 87.12 179 ILE A CA 1
ATOM 1544 C C . ILE A 1 179 ? -37.597 3.559 15.539 1.00 87.12 179 ILE A C 1
ATOM 1546 O O . ILE A 1 179 ? -38.696 4.044 15.770 1.00 87.12 179 ILE A O 1
ATOM 1550 N N . GLU A 1 180 ? -36.931 2.818 16.427 1.00 85.69 180 GLU A N 1
ATOM 1551 C CA . GLU A 1 180 ? -37.487 2.418 17.727 1.00 85.69 180 GLU A CA 1
ATOM 1552 C C . GLU A 1 180 ? -37.881 3.630 18.590 1.00 85.69 180 GLU A C 1
ATOM 1554 O O . GLU A 1 180 ? -38.993 3.675 19.106 1.00 85.69 180 GLU A O 1
ATOM 1559 N N . GLU A 1 181 ? -37.029 4.656 18.696 1.00 82.56 181 GLU A N 1
ATOM 1560 C CA . GLU A 1 181 ? -37.342 5.895 19.431 1.00 82.56 181 GLU A CA 1
ATOM 1561 C C . GLU A 1 181 ? -38.546 6.653 18.842 1.00 82.56 181 GLU A C 1
ATOM 1563 O O . GLU A 1 181 ? -39.326 7.252 19.584 1.00 82.56 181 GLU A O 1
ATOM 1568 N N . LYS A 1 182 ? -38.723 6.636 17.514 1.00 76.62 182 LYS A N 1
ATOM 1569 C CA . LYS A 1 182 ? -39.886 7.251 16.853 1.00 76.62 182 LYS A CA 1
ATOM 1570 C C . LYS A 1 182 ? -41.161 6.452 17.077 1.00 76.62 182 LYS A C 1
ATOM 1572 O O . LYS A 1 182 ? -42.196 7.068 17.323 1.00 76.62 182 LYS A O 1
ATOM 1577 N N . ASP A 1 183 ? -41.079 5.128 17.005 1.00 73.38 183 ASP A N 1
ATOM 1578 C CA . ASP A 1 183 ? -42.210 4.241 17.260 1.00 73.38 183 ASP A CA 1
ATOM 15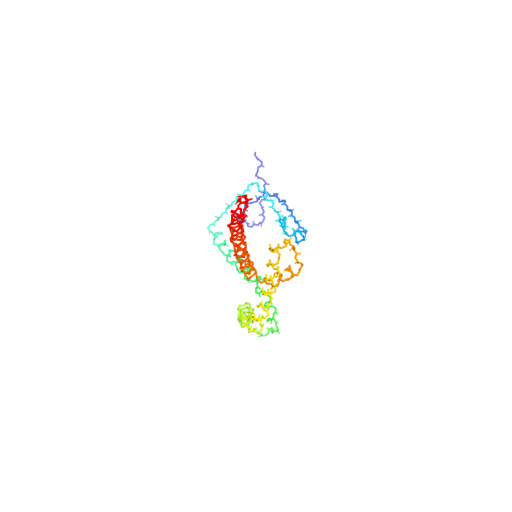79 C C . ASP A 1 183 ? -42.664 4.391 18.718 1.00 73.38 183 ASP A C 1
ATOM 1581 O O . ASP A 1 183 ? -43.841 4.648 18.959 1.00 73.38 183 ASP A O 1
ATOM 1585 N N . LEU A 1 184 ? -41.733 4.365 19.681 1.00 71.50 184 LEU A N 1
ATOM 1586 C CA . LEU A 1 184 ? -41.992 4.660 21.098 1.00 71.50 184 LEU A CA 1
ATOM 1587 C C . LEU A 1 184 ? -42.614 6.054 21.285 1.00 71.50 184 LEU A C 1
ATOM 1589 O O . LEU A 1 184 ? -43.648 6.184 21.929 1.00 71.50 184 LEU A O 1
ATOM 1593 N N . SER A 1 185 ? -42.058 7.093 20.652 1.00 73.19 185 SER A N 1
ATOM 1594 C CA . SER A 1 185 ? -42.595 8.460 20.738 1.00 73.19 185 SER A CA 1
ATOM 1595 C C . SER A 1 185 ? -44.004 8.606 20.145 1.00 73.19 185 SER A C 1
ATOM 1597 O O . SER A 1 185 ? -44.798 9.418 20.627 1.00 73.19 185 SER A O 1
ATOM 1599 N N . TRP A 1 186 ? -44.332 7.850 19.095 1.00 77.81 186 TRP A N 1
ATOM 1600 C CA . TRP A 1 186 ? -45.671 7.822 18.509 1.00 77.81 186 TRP A CA 1
ATOM 1601 C C . TRP A 1 186 ? -46.665 7.052 19.391 1.00 77.81 186 TRP A C 1
ATOM 1603 O O . TRP A 1 186 ? -47.761 7.561 19.631 1.00 77.81 186 TRP A O 1
ATOM 1613 N N . TRP A 1 187 ? -46.272 5.895 19.937 1.00 72.19 187 TRP A N 1
ATOM 1614 C CA . TRP A 1 187 ? -47.082 5.130 20.891 1.00 72.19 187 TRP A CA 1
ATOM 1615 C C . TRP A 1 187 ? -47.352 5.918 22.179 1.00 72.19 187 TRP A C 1
ATOM 1617 O O . TRP A 1 187 ? -48.503 6.008 22.595 1.00 72.19 187 TRP A O 1
ATOM 1627 N N . ASP A 1 188 ? -46.345 6.575 22.756 1.00 76.06 188 ASP A N 1
ATOM 1628 C CA . ASP A 1 188 ? -46.504 7.405 23.959 1.00 76.06 188 ASP A CA 1
ATOM 1629 C C . ASP A 1 188 ? -47.443 8.598 23.717 1.00 76.06 188 ASP A C 1
ATOM 1631 O O . ASP A 1 188 ? -48.244 8.961 24.582 1.00 76.06 188 ASP A O 1
ATOM 1635 N N . LYS A 1 189 ? -47.397 9.208 22.524 1.00 77.75 189 LYS A N 1
ATOM 1636 C CA . LYS A 1 189 ? -48.350 10.262 22.134 1.00 77.75 189 LYS A CA 1
ATOM 1637 C C . LYS A 1 189 ? -49.773 9.730 21.988 1.00 77.75 189 LYS A C 1
ATOM 1639 O O . LYS A 1 189 ? -50.704 10.417 22.400 1.00 77.75 189 LYS A O 1
ATOM 1644 N N . LEU A 1 190 ? -49.952 8.535 21.428 1.00 82.69 190 LEU A N 1
ATOM 1645 C CA . LEU A 1 190 ? -51.269 7.908 21.305 1.00 82.69 190 LEU A CA 1
ATOM 1646 C C . LEU A 1 190 ? -51.857 7.509 22.658 1.00 82.69 190 LEU A C 1
ATOM 1648 O O . LEU A 1 190 ? -53.033 7.765 22.899 1.00 82.69 190 LEU A O 1
ATOM 1652 N N . VAL A 1 191 ? -51.047 6.934 23.546 1.00 82.56 191 VAL A N 1
ATOM 1653 C CA . VAL A 1 191 ? -51.466 6.552 24.902 1.00 82.56 191 VAL A CA 1
ATOM 1654 C C . VAL A 1 191 ? -51.845 7.789 25.721 1.00 82.56 191 VAL A C 1
ATOM 1656 O O . VAL A 1 191 ? -52.896 7.805 26.358 1.00 82.56 191 VAL A O 1
ATOM 1659 N N . ASN A 1 192 ? -51.059 8.868 25.643 1.00 78.81 192 ASN A N 1
ATOM 1660 C CA . ASN A 1 192 ? -51.395 10.129 26.308 1.00 78.81 192 ASN A CA 1
ATOM 1661 C C . ASN A 1 192 ? -52.642 10.811 25.717 1.00 78.81 192 ASN A C 1
ATOM 1663 O O . ASN A 1 192 ? -53.407 11.418 26.462 1.00 78.81 192 ASN A O 1
ATOM 1667 N N . TRP A 1 193 ? -52.881 10.700 24.406 1.00 79.56 193 TRP A N 1
ATOM 1668 C CA . TRP A 1 193 ? -54.112 11.189 23.776 1.00 79.56 193 TRP A CA 1
ATOM 1669 C C . TRP A 1 193 ? -55.351 10.390 24.220 1.00 79.56 193 TRP A C 1
ATOM 1671 O O . TRP A 1 193 ? -56.373 10.995 24.535 1.00 79.56 193 TRP A O 1
ATOM 1681 N N . TRP A 1 194 ? -55.249 9.060 24.330 1.00 73.31 194 TRP A N 1
ATOM 1682 C CA . TRP A 1 194 ? -56.329 8.203 24.845 1.00 73.31 194 TRP A CA 1
ATOM 1683 C C . TRP A 1 194 ? -56.659 8.502 26.317 1.00 73.31 194 TRP A C 1
ATOM 1685 O O . TRP A 1 194 ? -57.817 8.752 26.644 1.00 73.31 194 TRP A O 1
ATOM 1695 N N . ASN A 1 195 ? -55.646 8.593 27.185 1.00 71.94 195 ASN A N 1
ATOM 1696 C CA . ASN A 1 195 ? -55.832 8.921 28.608 1.00 71.94 195 ASN A CA 1
ATOM 1697 C C . ASN A 1 195 ? -56.327 10.362 28.852 1.00 71.94 195 ASN A C 1
ATOM 1699 O O . ASN A 1 195 ? -56.902 10.660 29.900 1.00 71.94 195 ASN A O 1
ATOM 1703 N N . SER A 1 196 ? -56.103 11.284 27.909 1.00 61.59 196 SER A N 1
ATOM 1704 C CA . SER A 1 196 ? -56.600 12.661 28.021 1.00 61.59 196 SER A CA 1
ATOM 1705 C C . SER A 1 196 ? -58.104 12.777 27.754 1.00 61.59 196 SER A C 1
ATOM 1707 O O . SER A 1 196 ? -58.709 13.732 28.241 1.00 61.59 196 SER A O 1
ATOM 1709 N N . ASN A 1 197 ? -58.707 11.842 27.012 1.00 58.41 197 ASN A N 1
ATOM 1710 C CA . ASN A 1 197 ? -60.147 11.850 26.731 1.00 58.41 197 ASN A CA 1
ATOM 1711 C C . ASN A 1 197 ? -60.978 11.239 27.873 1.00 58.41 197 ASN A C 1
ATOM 1713 O O . ASN A 1 197 ? -62.092 11.692 28.101 1.00 58.41 197 ASN A O 1
ATOM 1717 N N . GLU A 1 198 ? -60.435 10.301 28.659 1.00 55.75 198 GLU A N 1
ATOM 1718 C CA . GLU A 1 198 ? -61.150 9.727 29.819 1.00 55.75 198 GLU A CA 1
ATOM 1719 C C . GLU A 1 198 ? -61.333 10.713 30.990 1.00 55.75 198 GLU A C 1
ATOM 1721 O O . GLU A 1 198 ? -62.182 10.506 31.854 1.00 55.75 198 GLU A O 1
ATOM 1726 N N . ASN A 1 199 ? -60.576 11.816 31.029 1.00 50.91 199 ASN A N 1
ATOM 1727 C CA . ASN A 1 199 ? -60.655 12.810 32.107 1.00 50.91 199 ASN A CA 1
ATOM 1728 C C . ASN A 1 199 ? -61.631 13.973 31.830 1.00 50.91 199 ASN A C 1
ATOM 1730 O O . ASN A 1 199 ? -61.763 14.857 32.678 1.00 50.91 199 ASN A O 1
ATOM 1734 N N . GLN A 1 200 ? -62.313 14.000 30.676 1.00 49.62 200 GLN A N 1
ATOM 1735 C CA . GLN A 1 200 ? -63.292 15.050 30.339 1.00 49.62 200 GLN A CA 1
ATOM 1736 C C . GLN A 1 200 ? -64.756 14.673 30.627 1.00 49.62 200 GLN A C 1
ATOM 1738 O O . GLN A 1 200 ? -65.602 15.565 30.653 1.00 49.62 200 GLN A O 1
ATOM 1743 N N . ASP A 1 201 ? -65.053 13.414 30.962 1.00 50.38 201 ASP A N 1
ATOM 1744 C CA . ASP A 1 201 ? -66.437 12.941 31.137 1.00 50.38 201 ASP A CA 1
ATOM 1745 C C . ASP A 1 201 ? -66.963 12.998 32.593 1.00 50.38 201 ASP A C 1
ATOM 1747 O O . ASP A 1 201 ? -68.106 12.628 32.849 1.00 50.38 201 ASP A O 1
ATOM 1751 N N . ASN A 1 202 ? -66.184 13.513 33.559 1.00 50.00 202 ASN A N 1
ATOM 1752 C CA . ASN A 1 202 ? -66.547 13.536 34.994 1.00 50.00 202 ASN A CA 1
ATOM 1753 C C . ASN A 1 202 ? -66.797 14.934 35.608 1.00 50.00 202 ASN A C 1
ATOM 1755 O O . ASN A 1 202 ? -66.806 15.079 36.831 1.00 50.00 202 ASN A O 1
ATOM 1759 N N . THR A 1 203 ? -67.053 15.973 34.806 1.00 50.50 203 THR A N 1
ATOM 1760 C CA . THR A 1 203 ? -67.482 17.304 35.307 1.00 50.50 203 THR A CA 1
ATOM 1761 C C . THR A 1 203 ? -68.852 17.740 34.775 1.00 50.50 203 THR A C 1
ATOM 1763 O O . THR A 1 203 ? -69.089 18.916 34.503 1.00 50.50 203 THR A O 1
ATOM 1766 N N . GLY A 1 204 ? -69.791 16.795 34.670 1.00 47.31 204 GLY A N 1
ATOM 1767 C CA . GLY A 1 204 ? -71.198 17.057 34.369 1.00 47.31 204 GLY A CA 1
ATOM 1768 C C . GLY A 1 204 ? -72.122 16.675 35.527 1.00 47.31 204 GLY A C 1
ATOM 1769 O O . GLY A 1 204 ? -72.302 15.497 35.805 1.00 47.31 204 GLY A O 1
ATOM 1770 N N . CYS A 1 205 ? -72.755 17.691 36.126 1.00 43.41 205 CYS A N 1
ATOM 1771 C CA . CYS A 1 205 ? -73.984 17.623 36.932 1.00 43.41 205 CYS A CA 1
ATOM 1772 C C . CYS A 1 205 ? -73.881 17.085 38.378 1.00 43.41 205 CYS A C 1
ATOM 1774 O O . CYS A 1 205 ? -74.107 15.909 38.645 1.00 43.41 205 CYS A O 1
ATOM 1776 N N . ILE A 1 206 ? -73.719 18.007 39.337 1.00 42.66 206 ILE A N 1
ATOM 1777 C CA . ILE A 1 206 ? -74.385 17.916 40.648 1.00 42.66 206 ILE A CA 1
ATOM 1778 C C . ILE A 1 206 ? -75.194 19.208 40.838 1.00 42.66 206 ILE A C 1
ATOM 1780 O O . ILE A 1 206 ? -74.619 20.268 41.076 1.00 42.66 206 ILE A O 1
ATOM 1784 N N . ASN A 1 207 ? -76.514 19.093 40.678 1.00 37.66 207 ASN A N 1
ATOM 1785 C CA . ASN A 1 207 ? -77.57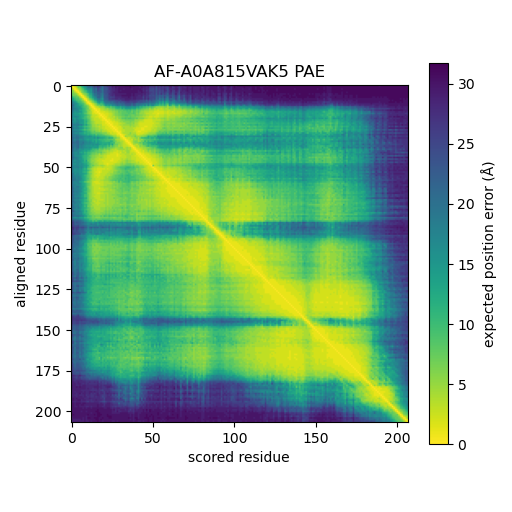0 19.889 41.311 1.00 37.66 207 ASN A CA 1
ATOM 1786 C C . ASN A 1 207 ? -78.700 18.913 41.635 1.00 37.66 207 ASN A C 1
ATOM 1788 O O . ASN A 1 207 ? -79.044 18.130 40.718 1.00 37.66 207 ASN A O 1
#

Foldseek 3Di:
DPPPDPPDDPDPDDDDQKPDWDKDKDKDADPCCVVVVNPDPRIDMDMDTDDIDGDADPVNVVVVVVVVVVVVVVVVCVLQVVLLVVQPPDPPDDPVVSVVVSVVVSCCVPPPVVVVVCPPPVNVVVLVVLLVVLLVVLLVCVVPVDDDPVNVVSVVVDDPVSNVVSNVVSVVVSVVVVVVVVVVVVVVVVVVVVVVVVVPPPPDDDD

Radius of gyration: 34.27 Å; Cα contacts (8 Å, |Δi|>4): 98; chains: 1; bounding box: 108×46×93 Å

Organism: NCBI:txid392033

Mean predicted aligned error: 12.87 Å

Solvent-accessible surface area (backbone atoms only — not comparable to full-atom values): 12518 Å² total; per-residue (Å²): 139,86,82,86,76,77,76,84,66,100,60,81,88,77,84,55,49,63,51,94,63,60,73,50,76,49,76,47,72,42,87,58,19,80,81,53,79,52,78,49,68,51,69,47,75,52,74,50,66,74,64,87,52,78,47,79,50,80,69,51,52,55,53,50,52,52,51,54,53,46,48,54,50,48,56,51,44,69,71,47,49,77,45,55,68,78,59,66,86,52,87,85,56,56,70,68,59,50,52,50,52,36,56,52,52,41,49,42,60,67,61,48,49,51,54,57,54,58,69,34,68,68,50,44,52,53,51,51,51,53,51,50,55,47,36,54,51,53,45,48,26,76,74,66,78,52,90,57,71,67,54,60,58,50,55,77,74,46,55,68,69,60,49,53,51,44,52,52,52,37,52,52,52,52,53,50,53,55,50,52,55,48,52,51,54,50,51,54,51,50,51,53,53,56,61,57,58,71,70,67,77,80,83,75,86,92,130

Secondary structure (DSSP, 8-state):
---------SS-----SB----EEEEEEE-TTTTTTTTSS-SEEEEEEES---B---HHHHHHHHHHHHHHHHHHHHHHHGGGTGGGTT-TTS-HHHHHHHHHHHHHIIIIIHHHHHHTSHHHHHHHHHHHHHHHHHHHHHHHH----HHHHHHHTTS-HHHHHHHHHHHHHHHHHHHHHHHHHHHHHHHHHHHHHHTTSTT-S---

InterPro domains:
  IPR026847 Vacuolar protein sorting-associated protein 13 [PTHR16166] (8-193)

Sequence (207 aa):
NDLKSIKQSKYPKMNFIIQPLNCQAKLKIAKTAQEQDFTEAVLITNIDFEDIYLNINRNQYSDLLDVLEFQDYLNMKSKYIQYYTILNDNPYERISLRRWKFAYTAILNEHVRPRLATFKWEVIKENLNRYKEYHEIYFQQLNHNKNDKRAQELEKQIDLFNLIYIRRIAQIQYAKKKIEEKDLSWWDKLVNWWNSNENQDNTGCIN

pLDDT: mean 83.21, std 14.57, range [36.88, 96.88]